Protein AF-0000000070114590 (afdb_homodimer)

Structure (mmCIF, N/CA/C/O backbone):
data_AF-0000000070114590-model_v1
#
loop_
_entity.id
_entity.type
_entity.pdbx_description
1 polymer 'Putative membrane protein YkgB'
#
loop_
_atom_site.group_PDB
_atom_site.id
_atom_site.type_symbol
_atom_site.label_atom_id
_atom_site.label_alt_id
_atom_site.label_comp_id
_atom_site.label_asym_id
_atom_site.label_entity_id
_atom_site.label_seq_id
_atom_site.pdbx_PDB_ins_code
_atom_site.Cartn_x
_atom_site.Cartn_y
_atom_site.Cartn_z
_atom_site.occupancy
_atom_site.B_iso_or_equiv
_atom_site.auth_seq_id
_atom_site.auth_comp_id
_atom_site.auth_asym_id
_atom_site.auth_atom_id
_atom_site.pdbx_PDB_model_num
ATOM 1 N N . MET A 1 1 ? -13.508 4.559 31.531 1 57.34 1 MET A N 1
ATOM 2 C CA . MET A 1 1 ? -13.914 5.492 30.484 1 57.34 1 MET A CA 1
ATOM 3 C C . MET A 1 1 ? -12.914 6.645 30.375 1 57.34 1 MET A C 1
ATOM 5 O O . MET A 1 1 ? -12.477 6.984 29.281 1 57.34 1 MET A O 1
ATOM 9 N N . ALA A 1 2 ? -12.547 7.16 31.5 1 62.12 2 ALA A N 1
ATOM 10 C CA . ALA A 1 2 ? -11.609 8.273 31.5 1 62.12 2 ALA A CA 1
ATOM 11 C C . ALA A 1 2 ? -10.234 7.84 31.016 1 62.12 2 ALA A C 1
ATOM 13 O O . ALA A 1 2 ? -9.57 8.562 30.266 1 62.12 2 ALA A O 1
ATOM 14 N N . ARG A 1 3 ? -9.852 6.691 31.453 1 62.97 3 ARG A N 1
ATOM 15 C CA . ARG A 1 3 ? -8.547 6.176 31.062 1 62.97 3 ARG A CA 1
ATOM 16 C C . ARG A 1 3 ? -8.508 5.863 29.562 1 62.97 3 ARG A C 1
ATOM 18 O O . ARG A 1 3 ? -7.492 6.074 28.906 1 62.97 3 ARG A O 1
ATOM 25 N N . TYR A 1 4 ? -9.617 5.281 29.125 1 59.81 4 TYR A N 1
ATOM 26 C CA . TYR A 1 4 ? -9.734 5 27.703 1 59.81 4 TYR A CA 1
ATOM 27 C C . TYR A 1 4 ? -9.648 6.281 26.891 1 59.81 4 TYR A C 1
ATOM 29 O O . TYR A 1 4 ? -8.977 6.32 25.844 1 59.81 4 TYR A O 1
ATOM 37 N N . ARG A 1 5 ? -10.234 7.273 27.422 1 65.25 5 ARG A N 1
ATOM 38 C CA . ARG A 1 5 ? -10.203 8.562 26.734 1 65.25 5 ARG A CA 1
ATOM 39 C C . ARG A 1 5 ? -8.812 9.172 26.766 1 65.25 5 ARG A C 1
ATOM 41 O O . ARG A 1 5 ? -8.383 9.82 25.812 1 65.25 5 ARG A O 1
ATOM 48 N N . LEU A 1 6 ? -8.164 8.969 27.922 1 60.81 6 LEU A N 1
ATOM 49 C CA . LEU A 1 6 ? -6.805 9.477 28.047 1 60.81 6 LEU A CA 1
ATOM 50 C C . LEU A 1 6 ? -5.859 8.727 27.109 1 60.81 6 LEU A C 1
ATOM 52 O O . LEU A 1 6 ? -4.996 9.328 26.469 1 60.81 6 LEU A O 1
ATOM 56 N N . LEU A 1 7 ? -6.008 7.445 27.109 1 61.06 7 LEU A N 1
ATOM 57 C CA . LEU A 1 7 ? -5.199 6.641 26.203 1 61.06 7 LEU A CA 1
ATOM 58 C C . LEU A 1 7 ? -5.492 7 24.75 1 61.06 7 LEU A C 1
ATOM 60 O O . LEU A 1 7 ? -4.574 7.082 23.938 1 61.06 7 LEU A O 1
ATOM 64 N N . GLU A 1 8 ? -6.715 7.176 24.562 1 65.5 8 GLU A N 1
ATOM 65 C CA . GLU A 1 8 ? -7.129 7.605 23.234 1 65.5 8 GLU A CA 1
ATOM 66 C C . GLU A 1 8 ? -6.516 8.953 22.875 1 65.5 8 GLU A C 1
ATOM 68 O O . GLU A 1 8 ? -6.012 9.133 21.766 1 65.5 8 GLU A O 1
ATOM 73 N N . ARG A 1 9 ? -6.512 9.828 23.859 1 63.59 9 ARG A N 1
ATOM 74 C CA . ARG A 1 9 ? -5.969 11.164 23.625 1 63.59 9 ARG A CA 1
ATOM 75 C C . ARG A 1 9 ? -4.457 11.109 23.422 1 63.59 9 ARG A C 1
ATOM 77 O O . ARG A 1 9 ? -3.918 11.82 22.562 1 63.59 9 ARG A O 1
ATOM 84 N N . ARG A 1 10 ? -3.809 10.359 24.219 1 60.97 10 ARG A N 1
ATOM 85 C CA . ARG A 1 10 ? -2.359 10.234 24.094 1 60.97 10 ARG A CA 1
ATOM 86 C C . ARG A 1 10 ? -1.975 9.586 22.766 1 60.97 10 ARG A C 1
ATOM 88 O O . ARG A 1 10 ? -1.01 10 22.125 1 60.97 10 ARG A O 1
ATOM 95 N N . ALA A 1 11 ? -2.691 8.578 22.469 1 63.06 11 ALA A N 1
ATOM 96 C CA . ALA A 1 11 ? -2.43 7.898 21.203 1 63.06 11 ALA A CA 1
ATOM 97 C C . ALA A 1 11 ? -2.65 8.836 20.016 1 63.06 11 ALA A C 1
ATOM 99 O O . ALA A 1 11 ? -1.843 8.867 19.078 1 63.06 11 ALA A O 1
ATOM 100 N N . VAL A 1 12 ? -3.658 9.539 20.188 1 61.12 12 VAL A N 1
ATOM 101 C CA . VAL A 1 12 ? -3.988 10.492 19.125 1 61.12 12 VAL A CA 1
ATOM 102 C C . VAL A 1 12 ? -2.934 11.602 19.094 1 61.12 12 VAL A C 1
ATOM 104 O O . VAL A 1 12 ? -2.523 12.031 18.016 1 61.12 12 VAL A O 1
ATOM 107 N N . GLY A 1 13 ? -2.51 11.977 20.281 1 60.53 13 GLY A N 1
ATOM 108 C CA . GLY A 1 13 ? -1.478 12.992 20.359 1 60.53 13 GLY A CA 1
ATOM 109 C C . GLY A 1 13 ? -0.149 12.539 19.781 1 60.53 13 GLY A C 1
ATOM 110 O O . GLY A 1 13 ? 0.489 13.281 19.016 1 60.53 13 GLY A O 1
ATOM 111 N N . LEU A 1 14 ? 0.312 11.445 20.141 1 59.91 14 LEU A N 1
ATOM 112 C CA . LEU A 1 14 ? 1.546 10.875 19.609 1 59.91 14 LEU A CA 1
ATOM 113 C C . LEU A 1 14 ? 1.456 10.68 18.109 1 59.91 14 LEU A C 1
ATOM 115 O O . LEU A 1 14 ? 2.43 10.922 17.391 1 59.91 14 LEU A O 1
ATOM 119 N N . CYS A 1 15 ? 0.22 10.25 17.734 1 60.75 15 CYS A N 1
ATOM 120 C CA . CYS A 1 15 ? -0.007 10.055 16.297 1 60.75 15 CYS A CA 1
ATOM 121 C C . CYS A 1 15 ? 0.111 11.375 15.539 1 60.75 15 CYS A C 1
ATOM 123 O O . CYS A 1 15 ? 0.736 11.43 14.484 1 60.75 15 CYS A O 1
ATOM 125 N N . ALA A 1 16 ? -0.39 12.414 16.25 1 63.66 16 ALA A N 1
ATOM 126 C CA . ALA A 1 16 ? -0.393 13.719 15.594 1 63.66 16 ALA A CA 1
ATOM 127 C C . ALA A 1 16 ? 1.025 14.266 15.445 1 63.66 16 ALA A C 1
ATOM 129 O O . ALA A 1 16 ? 1.365 14.859 14.422 1 63.66 16 ALA A O 1
ATOM 130 N N . ARG A 1 17 ? 1.864 13.961 16.359 1 71.69 17 ARG A N 1
ATOM 131 C CA . ARG A 1 17 ? 3.199 14.547 16.359 1 71.69 17 ARG A CA 1
ATOM 132 C C . ARG A 1 17 ? 4.133 13.789 15.422 1 71.69 17 ARG A C 1
ATOM 134 O O . ARG A 1 17 ? 5.031 14.383 14.82 1 71.69 17 ARG A O 1
ATOM 141 N N . HIS A 1 18 ? 3.781 12.508 15.125 1 87 18 HIS A N 1
ATOM 142 C CA . HIS A 1 18 ? 4.766 11.719 14.391 1 87 18 HIS A CA 1
ATOM 143 C C . HIS A 1 18 ? 4.148 11.07 13.156 1 87 18 HIS A C 1
ATOM 145 O O . HIS A 1 18 ? 4.789 10.25 12.492 1 87 18 HIS A O 1
ATOM 151 N N . ARG A 1 19 ? 2.994 11.516 12.859 1 88.69 19 ARG A N 1
ATOM 152 C CA . ARG A 1 19 ? 2.246 10.859 11.789 1 88.69 19 ARG A CA 1
ATOM 153 C C . ARG A 1 19 ? 2.98 10.977 10.461 1 88.69 19 ARG A C 1
ATOM 155 O O . ARG A 1 19 ? 3.055 10.008 9.695 1 88.69 19 ARG A O 1
ATOM 162 N N . MET A 1 20 ? 3.596 12.117 10.234 1 91.62 20 MET A N 1
ATOM 163 C CA . MET A 1 20 ? 4.297 12.281 8.961 1 91.62 20 MET A CA 1
ATOM 164 C C . MET A 1 20 ? 5.613 11.508 8.961 1 91.62 20 MET A C 1
ATOM 166 O O . MET A 1 20 ? 6.031 10.992 7.926 1 91.62 20 MET A O 1
ATOM 170 N N . ARG A 1 21 ? 6.176 11.469 10.055 1 93.56 21 ARG A N 1
ATOM 171 C CA . ARG A 1 21 ? 7.398 10.68 10.18 1 93.56 21 ARG A CA 1
ATOM 172 C C . ARG A 1 21 ? 7.117 9.195 9.969 1 93.56 21 ARG A C 1
ATOM 174 O O . ARG A 1 21 ? 7.883 8.508 9.297 1 93.56 21 ARG A O 1
ATOM 181 N N . LEU A 1 22 ? 6.066 8.719 10.547 1 95.25 22 LEU A N 1
ATOM 182 C CA . LEU A 1 22 ? 5.703 7.316 10.406 1 95.25 22 LEU A CA 1
ATOM 183 C C . LEU A 1 22 ? 5.387 6.984 8.953 1 95.25 22 LEU A C 1
ATOM 185 O O . LEU A 1 22 ? 5.773 5.922 8.453 1 95.25 22 LEU A O 1
ATOM 189 N N . LEU A 1 23 ? 4.66 7.891 8.352 1 96.06 23 LEU A N 1
ATOM 190 C CA . LEU A 1 23 ? 4.328 7.695 6.941 1 96.06 23 LEU A CA 1
ATOM 191 C C . LEU A 1 23 ? 5.594 7.633 6.09 1 96.06 23 LEU A C 1
ATOM 193 O O . LEU A 1 23 ? 5.75 6.727 5.27 1 96.06 23 LEU A O 1
ATOM 197 N N . ARG A 1 24 ? 6.488 8.562 6.309 1 96.62 24 ARG A N 1
ATOM 198 C CA . ARG A 1 24 ? 7.754 8.617 5.578 1 96.62 24 ARG A CA 1
ATOM 199 C C . ARG A 1 24 ? 8.586 7.371 5.836 1 96.62 24 ARG A C 1
ATOM 201 O O . ARG A 1 24 ? 9.109 6.762 4.895 1 96.62 24 ARG A O 1
ATOM 208 N N . LEU A 1 25 ? 8.688 6.949 7.043 1 97.75 25 LEU A N 1
ATOM 209 C CA . LEU A 1 25 ? 9.523 5.812 7.418 1 97.75 25 LEU A CA 1
ATOM 210 C C . LEU A 1 25 ? 8.945 4.512 6.863 1 97.75 25 LEU A C 1
ATOM 212 O O . LEU A 1 25 ? 9.695 3.625 6.445 1 97.75 25 LEU A O 1
ATOM 216 N N . SER A 1 26 ? 7.637 4.352 6.918 1 97.75 26 SER A N 1
ATOM 217 C CA . SER A 1 26 ? 7.027 3.141 6.375 1 97.75 26 SER A CA 1
ATOM 218 C C . SER A 1 26 ? 7.266 3.031 4.875 1 97.75 26 SER A C 1
ATOM 220 O O . SER A 1 26 ? 7.613 1.962 4.371 1 97.75 26 SER A O 1
ATOM 222 N N . LEU A 1 27 ? 7.109 4.133 4.145 1 97.75 27 LEU A N 1
ATOM 223 C CA . LEU A 1 27 ? 7.383 4.16 2.713 1 97.75 27 LEU A CA 1
ATOM 224 C C . LEU A 1 27 ? 8.844 3.824 2.432 1 97.75 27 LEU A C 1
ATOM 226 O O . LEU A 1 27 ? 9.141 2.994 1.571 1 97.75 27 LEU A O 1
ATOM 230 N N . GLY A 1 28 ? 9.672 4.504 3.17 1 98.31 28 GLY A N 1
ATOM 231 C CA . GLY A 1 28 ? 11.094 4.273 2.99 1 98.31 28 GLY A CA 1
ATOM 232 C C . GLY A 1 28 ? 11.508 2.844 3.287 1 98.31 28 GLY A C 1
ATOM 233 O O . GLY A 1 28 ? 12.336 2.27 2.572 1 98.31 28 GLY A O 1
ATOM 234 N N . ALA A 1 29 ? 10.969 2.24 4.285 1 98.44 29 ALA A N 1
ATOM 235 C CA . ALA A 1 29 ? 11.32 0.88 4.684 1 98.44 29 ALA A CA 1
ATOM 236 C C . ALA A 1 29 ? 10.938 -0.124 3.602 1 98.44 29 ALA A C 1
ATOM 238 O O . ALA A 1 29 ? 11.727 -1.008 3.258 1 98.44 29 ALA A O 1
ATOM 239 N N . VAL A 1 30 ? 9.742 0.022 3.096 1 97.69 30 VAL A N 1
ATOM 240 C CA . VAL A 1 30 ? 9.266 -0.906 2.078 1 97.69 30 VAL A CA 1
ATOM 241 C C . VAL A 1 30 ? 10.117 -0.772 0.815 1 97.69 30 VAL A C 1
ATOM 243 O O . VAL A 1 30 ? 10.547 -1.774 0.241 1 97.69 30 VAL A O 1
ATOM 246 N N . LEU A 1 31 ? 10.375 0.472 0.41 1 97.88 31 LEU A N 1
ATOM 247 C CA . LEU A 1 31 ? 11.148 0.698 -0.807 1 97.88 31 LEU A CA 1
ATOM 248 C C . LEU A 1 31 ? 12.586 0.221 -0.634 1 97.88 31 LEU A C 1
ATOM 250 O O . LEU A 1 31 ? 13.148 -0.408 -1.532 1 97.88 31 LEU A O 1
ATOM 254 N N . PHE A 1 32 ? 13.117 0.503 0.511 1 98.56 32 PHE A N 1
ATOM 255 C CA . PHE A 1 32 ? 14.492 0.082 0.771 1 98.56 32 PHE A CA 1
ATOM 256 C C . PHE A 1 32 ? 14.594 -1.438 0.804 1 98.56 32 PHE A C 1
ATOM 258 O O . PHE A 1 32 ? 15.469 -2.021 0.157 1 98.56 32 PHE A O 1
ATOM 265 N N . TRP A 1 33 ? 13.672 -2.088 1.566 1 98.31 33 TRP A N 1
ATOM 266 C CA . TRP A 1 33 ? 13.68 -3.537 1.738 1 98.31 33 TRP A CA 1
ATOM 267 C C . TRP A 1 33 ? 13.531 -4.246 0.396 1 98.31 33 TRP A C 1
ATOM 269 O O . TRP A 1 33 ? 14.359 -5.078 0.026 1 98.31 33 TRP A O 1
ATOM 279 N N . PHE A 1 34 ? 12.57 -3.844 -0.385 1 96.88 34 PHE A N 1
ATOM 280 C CA . PHE A 1 34 ? 12.297 -4.516 -1.652 1 96.88 34 PHE A CA 1
ATOM 281 C C . PHE A 1 34 ? 13.367 -4.172 -2.686 1 96.88 34 PHE A C 1
ATOM 283 O O . PHE A 1 34 ? 13.703 -5 -3.535 1 96.88 34 PHE A O 1
ATOM 290 N N . GLY A 1 35 ? 13.891 -2.941 -2.559 1 97.12 35 GLY A N 1
ATOM 291 C CA . GLY A 1 35 ? 14.945 -2.514 -3.469 1 97.12 35 GLY A CA 1
ATOM 292 C C . GLY A 1 35 ? 16.234 -3.291 -3.295 1 97.12 35 GLY A C 1
ATOM 293 O O . GLY A 1 35 ? 16.859 -3.701 -4.277 1 97.12 35 GLY A O 1
ATOM 294 N N . VAL A 1 36 ? 16.625 -3.502 -2.072 1 97.69 36 VAL A N 1
ATOM 295 C CA . VAL A 1 36 ? 17.891 -4.184 -1.791 1 97.69 36 VAL A CA 1
ATOM 296 C C . VAL A 1 36 ? 17.828 -5.621 -2.301 1 97.69 36 VAL A C 1
ATOM 298 O O . VAL A 1 36 ? 18.812 -6.164 -2.789 1 97.69 36 VAL A O 1
ATOM 301 N N . LEU A 1 37 ? 16.672 -6.273 -2.301 1 96.81 37 LEU A N 1
ATOM 302 C CA . LEU A 1 37 ? 16.516 -7.648 -2.76 1 96.81 37 LEU A CA 1
ATOM 303 C C . LEU A 1 37 ? 16.734 -7.75 -4.266 1 96.81 37 LEU A C 1
ATOM 305 O O . LEU A 1 37 ? 17.062 -8.82 -4.777 1 96.81 37 LEU A O 1
ATOM 309 N N . LYS A 1 38 ? 16.594 -6.605 -4.922 1 96.56 38 LYS A N 1
ATOM 310 C CA . LYS A 1 38 ? 16.641 -6.617 -6.379 1 96.56 38 LYS A CA 1
ATOM 311 C C . LYS A 1 38 ? 18.078 -6.555 -6.879 1 96.56 38 LYS A C 1
ATOM 313 O O . LYS A 1 38 ? 18.328 -6.645 -8.078 1 96.56 38 LYS A O 1
ATOM 318 N N . PHE A 1 39 ? 19.047 -6.434 -5.953 1 97.12 39 PHE A N 1
ATOM 319 C CA . PHE A 1 39 ? 20.453 -6.469 -6.355 1 97.12 39 PHE A CA 1
ATOM 320 C C . PHE A 1 39 ? 20.891 -7.898 -6.652 1 97.12 39 PHE A C 1
ATOM 322 O O . PHE A 1 39 ? 21.891 -8.117 -7.344 1 97.12 39 PHE A O 1
ATOM 329 N N . VAL A 1 40 ? 20.109 -8.867 -6.125 1 95.06 40 VAL A N 1
ATOM 330 C CA . VAL A 1 40 ? 20.422 -10.273 -6.332 1 95.06 40 VAL A CA 1
ATOM 331 C C . VAL A 1 40 ? 19.406 -10.891 -7.297 1 95.06 40 VAL A C 1
ATOM 333 O O . VAL A 1 40 ? 18.219 -10.992 -6.98 1 95.06 40 VAL A O 1
ATOM 336 N N . PRO A 1 41 ? 19.875 -11.367 -8.43 1 92.12 41 PRO A N 1
ATOM 337 C CA . PRO A 1 41 ? 18.969 -11.93 -9.43 1 92.12 41 PRO A CA 1
ATOM 338 C C . PRO A 1 41 ? 18.141 -13.086 -8.883 1 92.12 41 PRO A C 1
ATOM 340 O O . PRO A 1 41 ? 18.672 -14 -8.25 1 92.12 41 PRO A O 1
ATOM 343 N N . GLY A 1 42 ? 16.875 -12.977 -9.094 1 90 42 GLY A N 1
ATOM 344 C CA . GLY A 1 42 ? 15.992 -14.078 -8.75 1 90 42 GLY A CA 1
ATOM 345 C C . GLY A 1 42 ? 15.555 -14.055 -7.293 1 90 42 GLY A C 1
ATOM 346 O O . GLY A 1 42 ? 14.688 -14.836 -6.887 1 90 42 GLY A O 1
ATOM 347 N N . LEU A 1 43 ? 16.078 -13.211 -6.547 1 91.62 43 LEU A N 1
ATOM 348 C CA . LEU A 1 43 ? 15.766 -13.188 -5.121 1 91.62 43 LEU A CA 1
ATOM 349 C C . LEU A 1 43 ? 14.414 -12.531 -4.863 1 91.62 43 LEU A C 1
ATOM 351 O O . LEU A 1 43 ? 13.664 -12.961 -3.984 1 91.62 43 LEU A O 1
ATOM 355 N N . SER A 1 44 ? 14.102 -11.508 -5.641 1 92.19 44 SER A N 1
ATOM 356 C CA . SER A 1 44 ? 12.812 -10.844 -5.492 1 92.19 44 SER A CA 1
ATOM 357 C C . SER A 1 44 ? 11.758 -11.484 -6.379 1 92.19 44 SER A C 1
ATOM 359 O O . SER A 1 44 ? 11.953 -11.641 -7.586 1 92.19 44 SER A O 1
ATOM 361 N N . PRO A 1 45 ? 10.648 -11.812 -5.789 1 91.25 45 PRO A N 1
ATOM 362 C CA . PRO A 1 45 ? 9.57 -12.414 -6.574 1 91.25 45 PRO A CA 1
ATOM 363 C C . PRO A 1 45 ? 8.961 -11.438 -7.582 1 91.25 45 PRO A C 1
ATOM 365 O O . PRO A 1 45 ? 8.234 -11.852 -8.492 1 91.25 45 PRO A O 1
ATOM 368 N N . ALA A 1 46 ? 9.25 -10.18 -7.434 1 89.12 46 ALA A N 1
ATOM 369 C CA . ALA A 1 46 ? 8.672 -9.164 -8.312 1 89.12 46 ALA A CA 1
ATOM 370 C C . ALA A 1 46 ? 9.586 -8.883 -9.492 1 89.12 46 ALA A C 1
ATOM 372 O O . ALA A 1 46 ? 9.25 -8.078 -10.367 1 89.12 46 ALA A O 1
ATOM 373 N N . ASP A 1 47 ? 10.727 -9.508 -9.586 1 91.44 47 ASP A N 1
ATOM 374 C CA . ASP A 1 47 ? 11.766 -9.203 -10.57 1 91.44 47 ASP A CA 1
ATOM 375 C C . ASP A 1 47 ? 11.234 -9.367 -11.992 1 91.44 47 ASP A C 1
ATOM 377 O O . ASP A 1 47 ? 11.375 -8.469 -12.82 1 91.44 47 ASP A O 1
ATOM 381 N N . ALA A 1 48 ? 10.633 -10.57 -12.188 1 92.81 48 ALA A N 1
ATOM 382 C CA . ALA A 1 48 ? 10.195 -10.883 -13.547 1 92.81 48 ALA A CA 1
ATOM 383 C C . ALA A 1 48 ? 9.234 -9.82 -14.07 1 92.81 48 ALA A C 1
ATOM 385 O O . ALA A 1 48 ? 9.406 -9.32 -15.188 1 92.81 48 ALA A O 1
ATOM 386 N N . LEU A 1 49 ? 8.32 -9.445 -13.273 1 94.12 49 LEU A N 1
ATOM 387 C CA . LEU A 1 49 ? 7.352 -8.438 -13.68 1 94.12 49 LEU A CA 1
ATOM 388 C C . LEU A 1 49 ? 8.023 -7.078 -13.859 1 94.12 49 LEU A C 1
ATOM 390 O O . LEU A 1 49 ? 7.727 -6.359 -14.82 1 94.12 49 LEU A O 1
ATOM 394 N N . ALA A 1 50 ? 8.875 -6.73 -12.945 1 94.56 50 ALA A N 1
ATOM 395 C CA . ALA A 1 50 ? 9.562 -5.445 -13 1 94.56 50 ALA A CA 1
ATOM 396 C C . ALA A 1 50 ? 10.414 -5.332 -14.258 1 94.56 50 ALA A C 1
ATOM 398 O O . ALA A 1 50 ? 10.375 -4.309 -14.953 1 94.56 50 ALA A O 1
ATOM 399 N N . ILE A 1 51 ? 11.125 -6.336 -14.586 1 95.44 51 ILE A N 1
ATOM 400 C CA . ILE A 1 51 ? 12.023 -6.344 -15.734 1 95.44 51 ILE A CA 1
ATOM 401 C C . ILE A 1 51 ? 11.211 -6.238 -17.031 1 95.44 51 ILE A C 1
ATOM 403 O O . ILE A 1 51 ? 11.547 -5.453 -17.922 1 95.44 51 ILE A O 1
ATOM 407 N N . ARG A 1 52 ? 10.156 -7.023 -17.094 1 95.81 52 ARG A N 1
ATOM 408 C CA . ARG A 1 52 ? 9.312 -6.969 -18.281 1 95.81 52 ARG A CA 1
ATOM 409 C C . ARG A 1 52 ? 8.688 -5.59 -18.453 1 95.81 52 ARG A C 1
ATOM 411 O O . ARG A 1 52 ? 8.523 -5.105 -19.578 1 95.81 52 ARG A O 1
ATOM 418 N N . THR A 1 53 ? 8.297 -5.008 -17.359 1 96.94 53 THR A N 1
ATOM 419 C CA . THR A 1 53 ? 7.699 -3.682 -17.391 1 96.94 53 THR A CA 1
ATOM 420 C C . THR A 1 53 ? 8.703 -2.645 -17.891 1 96.94 53 THR A C 1
ATOM 422 O O . THR A 1 53 ? 8.391 -1.849 -18.781 1 96.94 53 THR A O 1
ATOM 425 N N . ILE A 1 54 ? 9.906 -2.645 -17.359 1 96.56 54 ILE A N 1
ATOM 426 C CA . ILE A 1 54 ? 10.945 -1.696 -17.75 1 96.56 54 ILE A CA 1
ATOM 427 C C . ILE A 1 54 ? 11.297 -1.905 -19.219 1 96.56 54 ILE A C 1
ATOM 429 O O . ILE A 1 54 ? 11.492 -0.939 -19.969 1 96.56 54 ILE A O 1
ATOM 433 N N . ASP A 1 55 ? 11.383 -3.16 -19.625 1 96.94 55 ASP A N 1
ATOM 434 C CA . ASP A 1 55 ? 11.633 -3.484 -21.031 1 96.94 55 ASP A CA 1
ATOM 435 C C . ASP A 1 55 ? 10.578 -2.861 -21.938 1 96.94 55 ASP A C 1
ATOM 437 O O . ASP A 1 55 ? 10.906 -2.205 -22.922 1 96.94 55 ASP A O 1
ATOM 441 N N . ALA A 1 56 ? 9.367 -3.01 -21.594 1 96.56 56 ALA A N 1
ATOM 442 C CA . ALA A 1 56 ? 8.258 -2.49 -22.375 1 96.56 56 ALA A CA 1
ATOM 443 C C . ALA A 1 56 ? 8.266 -0.965 -22.391 1 96.56 56 ALA A C 1
ATOM 445 O O . ALA A 1 56 ? 8.109 -0.349 -23.453 1 96.56 56 ALA A O 1
ATOM 446 N N . LEU A 1 57 ? 8.5 -0.347 -21.25 1 95.38 57 LEU A N 1
ATOM 447 C CA . LEU A 1 57 ? 8.438 1.105 -21.125 1 95.38 57 LEU A CA 1
ATOM 448 C C . LEU A 1 57 ? 9.617 1.765 -21.828 1 95.38 57 LEU A C 1
ATOM 450 O O . LEU A 1 57 ? 9.508 2.902 -22.297 1 95.38 57 LEU A O 1
ATOM 454 N N . SER A 1 58 ? 10.664 1.036 -21.906 1 95.56 58 SER A N 1
ATOM 455 C CA . SER A 1 58 ? 11.859 1.585 -22.547 1 95.56 58 SER A CA 1
ATOM 456 C C . SER A 1 58 ? 11.93 1.2 -24.016 1 95.56 58 SER A C 1
ATOM 458 O O . SER A 1 58 ? 12.953 1.415 -24.672 1 95.56 58 SER A O 1
ATOM 460 N N . PHE A 1 59 ? 10.891 0.503 -24.5 1 95.81 59 PHE A N 1
ATOM 461 C CA . PHE A 1 59 ? 10.812 0.058 -25.891 1 95.81 59 PHE A CA 1
ATOM 462 C C . PHE A 1 59 ? 11.977 -0.862 -26.219 1 95.81 59 PHE A C 1
ATOM 464 O O . PHE A 1 59 ? 12.562 -0.762 -27.297 1 95.81 59 PHE A O 1
ATOM 471 N N . GLY A 1 60 ? 12.352 -1.611 -25.203 1 94.31 60 GLY A N 1
ATOM 472 C CA . GLY A 1 60 ? 13.367 -2.635 -25.406 1 94.31 60 GLY A CA 1
ATOM 473 C C . GLY A 1 60 ? 14.781 -2.127 -25.203 1 94.31 60 GLY A C 1
ATOM 474 O O . GLY A 1 60 ? 15.75 -2.875 -25.359 1 94.31 60 GLY A O 1
ATOM 475 N N . LEU A 1 61 ? 15.008 -0.931 -24.703 1 93.62 61 LEU A N 1
ATOM 476 C CA . LEU A 1 61 ? 16.344 -0.346 -24.531 1 93.62 61 LEU A CA 1
ATOM 477 C C . LEU A 1 61 ? 16.984 -0.838 -23.25 1 93.62 61 LEU A C 1
ATOM 479 O O . LEU A 1 61 ? 18.219 -0.947 -23.172 1 93.62 61 LEU A O 1
ATOM 483 N N . VAL A 1 62 ? 16.203 -1.076 -22.25 1 93.75 62 VAL A N 1
ATOM 484 C CA . VAL A 1 62 ? 16.688 -1.549 -20.953 1 93.75 62 VAL A CA 1
ATOM 485 C C . VAL A 1 62 ? 16.094 -2.922 -20.641 1 93.75 62 VAL A C 1
ATOM 487 O O . VAL A 1 62 ? 14.906 -3.037 -20.359 1 93.75 62 VAL A O 1
ATOM 490 N N . THR A 1 63 ? 16.953 -3.92 -20.688 1 88.56 63 THR A N 1
ATOM 491 C CA . THR A 1 63 ? 16.422 -5.266 -20.547 1 88.56 63 THR A CA 1
ATOM 492 C C . THR A 1 63 ? 17.188 -6.051 -19.484 1 88.56 63 THR A C 1
ATOM 494 O O . THR A 1 63 ? 18.328 -5.699 -19.156 1 88.56 63 THR A O 1
ATOM 497 N N . GLY A 1 64 ? 16.484 -7.062 -18.953 1 89.25 64 GLY A N 1
ATOM 498 C CA . GLY A 1 64 ? 17.125 -8.062 -18.125 1 89.25 64 GLY A CA 1
ATOM 499 C C . GLY A 1 64 ? 17.75 -7.48 -16.859 1 89.25 64 GLY A C 1
ATOM 500 O O . GLY A 1 64 ? 17.109 -6.734 -16.125 1 89.25 64 GLY A O 1
ATOM 501 N N . GLY A 1 65 ? 18.859 -7.855 -16.656 1 91.38 65 GLY A N 1
ATOM 502 C CA . GLY A 1 65 ? 19.609 -7.512 -15.445 1 91.38 65 GLY A CA 1
ATOM 503 C C . GLY A 1 65 ? 19.797 -6.02 -15.273 1 91.38 65 GLY A C 1
ATOM 504 O O . GLY A 1 65 ? 19.812 -5.516 -14.148 1 91.38 65 GLY A O 1
ATOM 505 N N . THR A 1 66 ? 19.938 -5.32 -16.391 1 94.19 66 THR A N 1
ATOM 506 C CA . THR A 1 66 ? 20.109 -3.875 -16.312 1 94.19 66 THR A CA 1
ATOM 507 C C . THR A 1 66 ? 18.844 -3.217 -15.75 1 94.19 66 THR A C 1
ATOM 509 O O . THR A 1 66 ? 18.938 -2.322 -14.906 1 94.19 66 THR A O 1
ATOM 512 N N . GLY A 1 67 ? 17.719 -3.623 -16.266 1 95.06 67 GLY A N 1
ATOM 513 C CA . GLY A 1 67 ? 16.469 -3.105 -15.734 1 95.06 67 GLY A CA 1
ATOM 514 C C . GLY A 1 67 ? 16.312 -3.355 -14.242 1 95.06 67 GLY A C 1
ATOM 515 O O . GLY A 1 67 ? 15.914 -2.455 -13.5 1 95.06 67 GLY A O 1
ATOM 516 N N . ARG A 1 68 ? 16.625 -4.562 -13.867 1 95.31 68 ARG A N 1
ATOM 517 C CA . ARG A 1 68 ? 16.562 -4.922 -12.453 1 95.31 68 ARG A CA 1
ATOM 518 C C . ARG A 1 68 ? 17.453 -4.023 -11.609 1 95.31 68 ARG A C 1
ATOM 520 O O . ARG A 1 68 ? 17.047 -3.539 -10.555 1 95.31 68 ARG A O 1
ATOM 527 N N . LEU A 1 69 ? 18.641 -3.881 -12.078 1 95.88 69 LEU A N 1
ATOM 528 C CA . LEU A 1 69 ? 19.625 -3.098 -11.336 1 95.88 69 LEU A CA 1
ATOM 529 C C . LEU A 1 69 ? 19.188 -1.639 -11.242 1 95.88 69 LEU A C 1
ATOM 531 O O . LEU A 1 69 ? 19.359 -1.005 -10.195 1 95.88 69 LEU A O 1
ATOM 535 N N . VAL A 1 70 ? 18.703 -1.08 -12.328 1 95.44 70 VAL A N 1
ATOM 536 C CA . VAL A 1 70 ? 18.203 0.291 -12.336 1 95.44 70 VAL A CA 1
ATOM 537 C C . VAL A 1 70 ? 17.109 0.45 -11.273 1 95.44 70 VAL A C 1
ATOM 539 O O . VAL A 1 70 ? 17.141 1.402 -10.492 1 95.44 70 VAL A O 1
ATOM 542 N N . LEU A 1 71 ? 16.234 -0.477 -11.234 1 96.31 71 LEU A N 1
ATOM 543 C CA . LEU A 1 71 ? 15.148 -0.439 -10.25 1 96.31 71 LEU A CA 1
ATOM 544 C C . LEU A 1 71 ? 15.695 -0.596 -8.836 1 96.31 71 LEU A C 1
ATOM 546 O O . LEU A 1 71 ? 15.258 0.099 -7.918 1 96.31 71 LEU A O 1
ATOM 550 N N . ALA A 1 72 ? 16.609 -1.528 -8.648 1 97.75 72 ALA A N 1
ATOM 551 C CA . ALA A 1 72 ? 17.234 -1.75 -7.348 1 97.75 72 ALA A CA 1
ATOM 552 C C . ALA A 1 72 ? 17.859 -0.465 -6.812 1 97.75 72 ALA A C 1
ATOM 554 O O . ALA A 1 72 ? 17.625 -0.084 -5.664 1 97.75 72 ALA A O 1
ATOM 555 N N . VAL A 1 73 ? 18.578 0.189 -7.645 1 97.94 73 VAL A N 1
ATOM 556 C CA . VAL A 1 73 ? 19.281 1.412 -7.27 1 97.94 73 VAL A CA 1
ATOM 557 C C . VAL A 1 73 ? 18.266 2.512 -6.957 1 97.94 73 VAL A C 1
ATOM 559 O O . VAL A 1 73 ? 18.375 3.191 -5.934 1 97.94 73 VAL A O 1
ATOM 562 N N . LEU A 1 74 ? 17.344 2.645 -7.84 1 97.62 74 LEU A N 1
ATOM 563 C CA . LEU A 1 74 ? 16.328 3.684 -7.668 1 97.62 74 LEU A CA 1
ATOM 564 C C . LEU A 1 74 ? 15.555 3.479 -6.371 1 97.62 74 LEU A C 1
ATOM 566 O O . LEU A 1 74 ? 15.422 4.406 -5.566 1 97.62 74 LEU A O 1
ATOM 570 N N . GLU A 1 75 ? 15.086 2.281 -6.137 1 98.12 75 GLU A N 1
ATOM 571 C CA . GLU A 1 75 ? 14.289 1.996 -4.949 1 98.12 75 GLU A CA 1
ATOM 572 C C . GLU A 1 75 ? 15.133 2.125 -3.68 1 98.12 75 GLU A C 1
ATOM 574 O O . GLU A 1 75 ? 14.664 2.656 -2.67 1 98.12 75 GLU A O 1
ATOM 579 N N . THR A 1 76 ? 16.297 1.638 -3.711 1 98.44 76 THR A N 1
ATOM 580 C CA . THR A 1 76 ? 17.172 1.743 -2.549 1 98.44 76 THR A CA 1
ATOM 581 C C . THR A 1 76 ? 17.516 3.203 -2.254 1 98.44 76 THR A C 1
ATOM 583 O O . THR A 1 76 ? 17.5 3.625 -1.097 1 98.44 76 THR A O 1
ATOM 586 N N . PHE A 1 77 ? 17.781 3.965 -3.283 1 98.25 77 PHE A N 1
ATOM 587 C CA . PHE A 1 77 ? 18.047 5.391 -3.121 1 98.25 77 PHE A CA 1
ATOM 588 C C . PHE A 1 77 ? 16.859 6.094 -2.467 1 98.25 77 PHE A C 1
ATOM 590 O O . PHE A 1 77 ? 17.031 6.805 -1.476 1 98.25 77 PHE A O 1
ATOM 597 N N . ILE A 1 78 ? 15.672 5.914 -3.055 1 98.44 78 ILE A N 1
ATOM 598 C CA . ILE A 1 78 ? 14.469 6.531 -2.516 1 98.44 78 ILE A CA 1
ATOM 599 C C . ILE A 1 78 ? 14.258 6.082 -1.072 1 98.44 78 ILE A C 1
ATOM 601 O O . ILE A 1 78 ? 13.977 6.902 -0.194 1 98.44 78 ILE A O 1
ATOM 605 N N . GLY A 1 79 ? 14.43 4.75 -0.809 1 98.62 79 GLY A N 1
ATOM 606 C CA . GLY A 1 79 ? 14.266 4.211 0.532 1 98.62 79 GLY A CA 1
ATOM 607 C C . GLY A 1 79 ? 15.203 4.84 1.545 1 98.62 79 GLY A C 1
ATOM 608 O O . GLY A 1 79 ? 14.766 5.285 2.609 1 98.62 79 GLY A O 1
ATOM 609 N N . VAL A 1 80 ? 16.438 4.953 1.242 1 98.62 80 VAL A N 1
ATOM 610 C CA . VAL A 1 80 ? 17.438 5.527 2.135 1 98.62 80 VAL A CA 1
ATOM 611 C C . VAL A 1 80 ? 17.125 7 2.379 1 98.62 80 VAL A C 1
ATOM 613 O O . VAL A 1 80 ? 17.188 7.477 3.516 1 98.62 80 VAL A O 1
ATOM 616 N N . ALA A 1 81 ? 16.828 7.703 1.329 1 98.38 81 ALA A N 1
ATOM 617 C CA . ALA A 1 81 ? 16.516 9.125 1.444 1 98.38 81 ALA A CA 1
ATOM 618 C C . ALA A 1 81 ? 15.305 9.344 2.357 1 98.38 81 ALA A C 1
ATOM 620 O O . ALA A 1 81 ? 15.328 10.227 3.217 1 98.38 81 ALA A O 1
ATOM 621 N N . LEU A 1 82 ? 14.32 8.586 2.232 1 97.81 82 LEU A N 1
ATOM 622 C CA . LEU A 1 82 ? 13.117 8.742 3.045 1 97.81 82 LEU A CA 1
ATOM 623 C C . LEU A 1 82 ? 13.375 8.312 4.484 1 97.81 82 LEU A C 1
ATOM 625 O O . LEU A 1 82 ? 12.867 8.938 5.422 1 97.81 82 LEU A O 1
ATOM 629 N N . LEU A 1 83 ? 14.148 7.23 4.68 1 98.19 83 LEU A N 1
ATOM 630 C CA . LEU A 1 83 ? 14.453 6.754 6.023 1 98.19 83 LEU A CA 1
ATOM 631 C C . LEU A 1 83 ? 15.297 7.766 6.785 1 98.19 83 LEU A C 1
ATOM 633 O O . LEU A 1 83 ? 15.117 7.953 7.988 1 98.19 83 LEU A O 1
ATOM 637 N N . THR A 1 84 ? 16.141 8.43 6.129 1 97.5 84 THR A N 1
ATOM 638 C CA . THR A 1 84 ? 17.062 9.367 6.785 1 97.5 84 THR A CA 1
ATOM 639 C C . THR A 1 84 ? 16.469 10.773 6.801 1 97.5 84 THR A C 1
ATOM 641 O O . THR A 1 84 ? 16.891 11.625 7.59 1 97.5 84 THR A O 1
ATOM 644 N N . GLY A 1 85 ? 15.586 10.984 5.91 1 95 85 GLY A N 1
ATOM 645 C CA . GLY A 1 85 ? 15 12.312 5.801 1 95 85 GLY A CA 1
ATOM 646 C C . GLY A 1 85 ? 15.852 13.273 5 1 95 85 GLY A C 1
ATOM 647 O O . GLY A 1 85 ? 15.594 14.477 4.984 1 95 85 GLY A O 1
ATOM 648 N N . ARG A 1 86 ? 16.797 12.68 4.32 1 94.44 86 ARG A N 1
ATOM 649 C CA . ARG A 1 86 ? 17.672 13.5 3.494 1 94.44 86 ARG A CA 1
ATOM 650 C C . ARG A 1 86 ? 17.156 13.57 2.059 1 94.44 86 ARG A C 1
ATOM 652 O O . ARG A 1 86 ? 16.656 12.586 1.521 1 94.44 86 ARG A O 1
ATOM 659 N N . LEU A 1 87 ? 17.188 14.75 1.359 1 95.62 87 LEU A N 1
ATOM 660 C CA . LEU A 1 87 ? 16.812 15.016 -0.025 1 95.62 87 LEU A CA 1
ATOM 661 C C . LEU A 1 87 ? 15.344 14.68 -0.268 1 95.62 87 LEU A C 1
ATOM 663 O O . LEU A 1 87 ? 15.016 13.961 -1.214 1 95.62 87 LEU A O 1
ATOM 667 N N . PRO A 1 88 ? 14.516 15.156 0.563 1 91.88 88 PRO A N 1
ATOM 668 C CA . PRO A 1 88 ? 13.109 14.766 0.454 1 91.88 88 PRO A CA 1
ATOM 669 C C . PRO A 1 88 ? 12.5 15.141 -0.896 1 91.88 88 PRO A C 1
ATOM 671 O O . PRO A 1 88 ? 11.68 14.383 -1.437 1 91.88 88 PRO A O 1
ATOM 674 N N . ARG A 1 89 ? 12.836 16.234 -1.444 1 92.69 89 ARG A N 1
ATOM 675 C CA . ARG A 1 89 ? 12.258 16.656 -2.717 1 92.69 89 ARG A CA 1
ATOM 676 C C . ARG A 1 89 ? 12.641 15.703 -3.838 1 92.69 89 ARG A C 1
ATOM 678 O O . ARG A 1 89 ? 11.773 15.25 -4.594 1 92.69 89 ARG A O 1
ATOM 685 N N . ALA A 1 90 ? 13.867 15.391 -3.934 1 96 90 ALA A N 1
ATOM 686 C CA . ALA A 1 90 ? 14.352 14.477 -4.965 1 96 90 ALA A CA 1
ATOM 687 C C . ALA A 1 90 ? 13.766 13.078 -4.777 1 96 90 ALA A C 1
ATOM 689 O O . ALA A 1 90 ? 13.352 12.438 -5.746 1 96 90 ALA A O 1
ATOM 690 N N . ALA A 1 91 ? 13.75 12.625 -3.549 1 97.38 91 ALA A N 1
ATOM 691 C CA . ALA A 1 91 ? 13.242 11.289 -3.242 1 97.38 91 ALA A CA 1
ATOM 692 C C . ALA A 1 91 ? 11.766 11.164 -3.604 1 97.38 91 ALA A C 1
ATOM 694 O O . ALA A 1 91 ? 11.359 10.188 -4.23 1 97.38 91 ALA A O 1
ATOM 695 N N . LEU A 1 92 ? 11.008 12.133 -3.293 1 97.12 92 LEU A N 1
ATOM 696 C CA . LEU A 1 92 ? 9.57 12.078 -3.537 1 97.12 92 LEU A CA 1
ATOM 697 C C . LEU A 1 92 ? 9.266 12.219 -5.023 1 97.12 92 LEU A C 1
ATOM 699 O O . LEU A 1 92 ? 8.344 11.586 -5.539 1 97.12 92 LEU A O 1
ATOM 703 N N . ALA A 1 93 ? 10.008 13.086 -5.703 1 96.38 93 ALA A N 1
ATOM 704 C CA . ALA A 1 93 ? 9.852 13.18 -7.152 1 96.38 93 ALA A CA 1
ATOM 705 C C . ALA A 1 93 ? 10.164 11.844 -7.824 1 96.38 93 ALA A C 1
ATOM 707 O O . ALA A 1 93 ? 9.422 11.391 -8.688 1 96.38 93 ALA A O 1
ATOM 708 N N . ALA A 1 94 ? 11.242 11.258 -7.43 1 97.62 94 ALA A N 1
ATOM 709 C CA . ALA A 1 94 ? 11.633 9.961 -7.969 1 97.62 94 ALA A CA 1
ATOM 710 C C . ALA A 1 94 ? 10.594 8.898 -7.637 1 97.62 94 ALA A C 1
ATOM 712 O O . ALA A 1 94 ? 10.281 8.039 -8.469 1 97.62 94 ALA A O 1
ATOM 713 N N . LEU A 1 95 ? 10.102 8.922 -6.43 1 97.94 95 LEU A N 1
ATOM 714 C CA . LEU A 1 95 ? 9.078 7.977 -6.004 1 97.94 95 LEU A CA 1
ATOM 715 C C . LEU A 1 95 ? 7.824 8.117 -6.863 1 97.94 95 LEU A C 1
ATOM 717 O O . LEU A 1 95 ? 7.297 7.117 -7.363 1 97.94 95 LEU A O 1
ATOM 721 N N . LEU A 1 96 ? 7.371 9.328 -7.051 1 97 96 LEU A N 1
ATOM 722 C CA . LEU A 1 96 ? 6.168 9.547 -7.844 1 97 96 LEU A CA 1
ATOM 723 C C . LEU A 1 96 ? 6.371 9.094 -9.281 1 97 96 LEU A C 1
ATOM 725 O O . LEU A 1 96 ? 5.477 8.5 -9.891 1 97 96 LEU A O 1
ATOM 729 N N . ALA A 1 97 ? 7.539 9.359 -9.828 1 96.19 97 ALA A N 1
ATOM 730 C CA . ALA A 1 97 ? 7.867 8.875 -11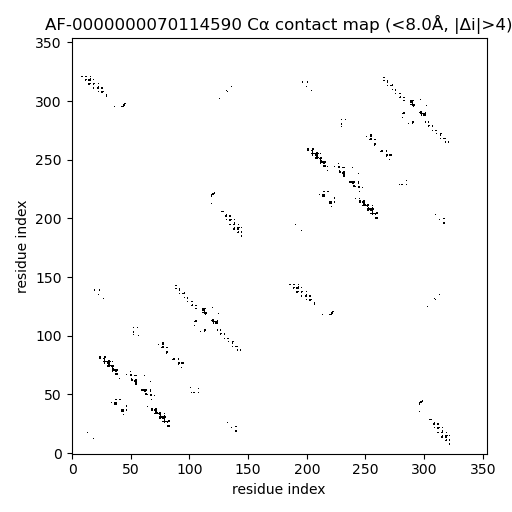.172 1 96.19 97 ALA A CA 1
ATOM 731 C C . ALA A 1 97 ? 7.863 7.352 -11.219 1 96.19 97 ALA A C 1
ATOM 733 O O . ALA A 1 97 ? 7.301 6.754 -12.141 1 96.19 97 ALA A O 1
ATOM 734 N N . GLN A 1 98 ? 8.477 6.777 -10.281 1 95.62 98 GLN A N 1
ATOM 735 C CA . GLN A 1 98 ? 8.539 5.32 -10.211 1 95.62 98 GLN A CA 1
ATOM 736 C C . GLN A 1 98 ? 7.141 4.723 -10.055 1 95.62 98 GLN A C 1
ATOM 738 O O . GLN A 1 98 ? 6.836 3.686 -10.648 1 95.62 98 GLN A O 1
ATOM 743 N N . MET A 1 99 ? 6.293 5.332 -9.234 1 96.44 99 MET A N 1
ATOM 744 C CA . MET A 1 99 ? 4.941 4.832 -9.023 1 96.44 99 MET A CA 1
ATOM 745 C C . MET A 1 99 ? 4.125 4.902 -10.312 1 96.44 99 MET A C 1
ATOM 747 O O . MET A 1 99 ? 3.309 4.02 -10.586 1 96.44 99 MET A O 1
ATOM 751 N N . ALA A 1 100 ? 4.293 5.93 -11.078 1 94.56 100 ALA A N 1
ATOM 752 C CA . ALA A 1 100 ? 3.637 6.012 -12.383 1 94.56 100 ALA A CA 1
ATOM 753 C C . ALA A 1 100 ? 4 4.812 -13.258 1 94.56 100 ALA A C 1
ATOM 755 O O . ALA A 1 100 ? 3.137 4.234 -13.914 1 94.56 100 ALA A O 1
ATOM 756 N N . GLY A 1 101 ? 5.277 4.461 -13.195 1 94.19 101 GLY A N 1
ATOM 757 C CA . GLY A 1 101 ? 5.723 3.299 -13.938 1 94.19 101 GLY A CA 1
ATOM 758 C C . GLY A 1 101 ? 5.129 1.998 -13.438 1 94.19 101 GLY A C 1
ATOM 759 O O . GLY A 1 101 ? 4.793 1.114 -14.227 1 94.19 101 GLY A O 1
ATOM 760 N N . THR A 1 102 ? 4.961 1.876 -12.117 1 94.69 102 THR A N 1
ATOM 761 C CA . THR A 1 102 ? 4.5 0.628 -11.523 1 94.69 102 THR A CA 1
ATOM 762 C C . THR A 1 102 ? 3.031 0.379 -11.859 1 94.69 102 THR A C 1
ATOM 764 O O . THR A 1 102 ? 2.543 -0.746 -11.734 1 94.69 102 THR A O 1
ATOM 767 N N . LEU A 1 103 ? 2.309 1.369 -12.305 1 97 103 LEU A N 1
ATOM 768 C CA . LEU A 1 103 ? 0.899 1.203 -12.641 1 97 103 LEU A CA 1
ATOM 769 C C . LEU A 1 103 ? 0.734 0.731 -14.086 1 97 103 LEU A C 1
ATOM 771 O O . LEU A 1 103 ? -0.334 0.248 -14.461 1 97 103 LEU A O 1
ATOM 775 N N . THR A 1 104 ? 1.733 0.762 -14.844 1 97.75 104 THR A N 1
ATOM 776 C CA . THR A 1 104 ? 1.618 0.56 -16.281 1 97.75 104 THR A CA 1
ATOM 777 C C . THR A 1 104 ? 1.35 -0.907 -16.594 1 97.75 104 THR A C 1
ATOM 779 O O . THR A 1 104 ? 0.7 -1.221 -17.594 1 97.75 104 THR A O 1
ATOM 782 N N . PRO A 1 105 ? 1.889 -1.87 -15.789 1 97.62 105 PRO A N 1
ATOM 783 C CA . PRO A 1 105 ? 1.592 -3.27 -16.109 1 97.62 105 PRO A CA 1
ATOM 784 C C . PRO A 1 105 ? 0.093 -3.555 -16.172 1 97.62 105 PRO A C 1
ATOM 786 O O . PRO A 1 105 ? -0.335 -4.484 -16.859 1 97.62 105 PRO A O 1
ATOM 789 N N . LEU A 1 106 ? -0.708 -2.816 -15.461 1 97.88 106 LEU A N 1
ATOM 790 C CA . LEU A 1 106 ? -2.152 -3.01 -15.484 1 97.88 106 LEU A CA 1
ATOM 791 C C . LEU A 1 106 ? -2.697 -2.9 -16.906 1 97.88 106 LEU A C 1
ATOM 793 O O . LEU A 1 106 ? -3.686 -3.553 -17.25 1 97.88 106 LEU A O 1
ATOM 797 N N . VAL A 1 107 ? -2.068 -2.123 -17.75 1 97.62 107 VAL A N 1
ATOM 798 C CA . VAL A 1 107 ? -2.488 -1.903 -19.141 1 97.62 107 VAL A CA 1
ATOM 799 C C . VAL A 1 107 ? -1.606 -2.717 -20.078 1 97.62 107 VAL A C 1
ATOM 801 O O . VAL A 1 107 ? -2.092 -3.279 -21.062 1 97.62 107 VAL A O 1
ATOM 804 N N . LEU A 1 108 ? -0.334 -2.896 -19.781 1 97.38 108 LEU A N 1
ATOM 805 C CA . LEU A 1 108 ? 0.634 -3.547 -20.656 1 97.38 108 LEU A CA 1
ATOM 806 C C . LEU A 1 108 ? 0.463 -5.062 -20.625 1 97.38 108 LEU A C 1
ATOM 808 O O . LEU A 1 108 ? 0.663 -5.734 -21.641 1 97.38 108 LEU A O 1
ATOM 812 N N . PHE A 1 109 ? 0.113 -5.555 -19.453 1 97.88 109 PHE A N 1
ATOM 813 C CA . PHE A 1 109 ? 0.005 -7 -19.297 1 97.88 109 PHE A CA 1
ATOM 814 C C . PHE A 1 109 ? -1.342 -7.379 -18.688 1 97.88 109 PHE A C 1
ATOM 816 O O . PHE A 1 109 ? -1.399 -8.023 -17.641 1 97.88 109 PHE A O 1
ATOM 823 N N . PRO A 1 110 ? -2.455 -7.086 -19.328 1 97.31 110 PRO A N 1
ATOM 824 C CA . PRO A 1 110 ? -3.787 -7.297 -18.75 1 97.31 110 PRO A CA 1
ATOM 825 C C . PRO A 1 110 ? -4.066 -8.766 -18.438 1 97.31 110 PRO A C 1
ATOM 827 O O . PRO A 1 110 ? -4.75 -9.062 -17.453 1 97.31 110 PRO A O 1
ATOM 830 N N . ALA A 1 111 ? -3.52 -9.734 -19.172 1 97.12 111 ALA A N 1
ATOM 831 C CA . ALA A 1 111 ? -3.764 -11.156 -18.922 1 97.12 111 ALA A CA 1
ATOM 832 C C . ALA A 1 111 ? -3.176 -11.586 -17.594 1 97.12 111 ALA A C 1
ATOM 834 O O . ALA A 1 111 ? -3.703 -12.492 -16.938 1 97.12 111 ALA A O 1
ATOM 835 N N . GLN A 1 112 ? -2.145 -10.914 -17.25 1 96.62 112 GLN A N 1
ATOM 836 C CA . GLN A 1 112 ? -1.48 -11.242 -15.992 1 96.62 112 GLN A CA 1
ATOM 837 C C . GLN A 1 112 ? -2.1 -10.484 -14.82 1 96.62 112 GLN A C 1
ATOM 839 O O . GLN A 1 112 ? -2.145 -10.984 -13.703 1 96.62 112 GLN A O 1
ATOM 844 N N . MET A 1 113 ? -2.611 -9.305 -15.102 1 97.62 113 MET A N 1
ATOM 845 C CA . MET A 1 113 ? -3.029 -8.406 -14.031 1 97.62 113 MET A CA 1
ATOM 846 C C . MET A 1 113 ? -4.5 -8.609 -13.695 1 97.62 113 MET A C 1
ATOM 848 O O . MET A 1 113 ? -4.953 -8.234 -12.609 1 97.62 113 MET A O 1
ATOM 852 N N . TRP A 1 114 ? -5.246 -9.156 -14.625 1 97.38 114 TRP A N 1
ATOM 853 C CA . TRP A 1 114 ? -6.691 -9.25 -14.453 1 97.38 114 TRP A CA 1
ATOM 854 C C . TRP A 1 114 ? -7.176 -10.68 -14.703 1 97.38 114 TRP A C 1
ATOM 856 O O . TRP A 1 114 ? -6.859 -11.273 -15.742 1 97.38 114 TRP A O 1
ATOM 866 N N . GLN A 1 115 ? -7.883 -11.18 -13.766 1 96.38 115 GLN A N 1
ATOM 867 C CA . GLN A 1 115 ? -8.547 -12.461 -13.984 1 96.38 115 GLN A CA 1
ATOM 868 C C . GLN A 1 115 ? -9.797 -12.297 -14.844 1 96.38 115 GLN A C 1
ATOM 870 O O . GLN A 1 115 ? -10.062 -13.117 -15.727 1 96.38 115 GLN A O 1
ATOM 875 N N . HIS A 1 116 ? -10.609 -11.297 -14.523 1 94 116 HIS A N 1
ATOM 876 C CA . HIS A 1 116 ? -11.781 -10.797 -15.242 1 94 116 HIS A CA 1
ATOM 877 C C . HIS A 1 116 ? -11.836 -9.273 -15.219 1 94 116 HIS A C 1
ATOM 879 O O . HIS A 1 116 ? -10.977 -8.625 -14.609 1 94 116 HIS A O 1
ATOM 885 N N . ALA A 1 117 ? -12.789 -8.852 -15.961 1 92 117 ALA A N 1
ATOM 886 C CA . ALA A 1 117 ? -12.961 -7.398 -15.93 1 92 117 ALA A CA 1
ATOM 887 C C . ALA A 1 117 ? -13.172 -6.898 -14.508 1 92 117 ALA A C 1
ATOM 889 O O . ALA A 1 117 ? -14.086 -7.359 -13.812 1 92 117 ALA A O 1
ATOM 890 N N . LEU A 1 118 ? -12.234 -6.055 -14.008 1 94.12 118 LEU A N 1
ATOM 891 C CA . LEU A 1 118 ? -12.289 -5.395 -12.703 1 94.12 118 LEU A CA 1
ATOM 892 C C . LEU A 1 118 ? -12.008 -6.387 -11.578 1 94.12 118 LEU A C 1
ATOM 894 O O . LEU A 1 118 ? -12.32 -6.117 -10.414 1 94.12 118 LEU A O 1
ATOM 898 N N . VAL A 1 119 ? -11.516 -7.535 -11.891 1 97.31 119 VAL A N 1
ATOM 899 C CA . VAL A 1 119 ? -11.07 -8.516 -10.906 1 97.31 119 VAL A CA 1
ATOM 900 C C . VAL A 1 119 ? -9.562 -8.734 -11.047 1 97.31 119 VAL A C 1
ATOM 902 O O . VAL A 1 119 ? -9.125 -9.562 -11.852 1 97.31 119 VAL A O 1
ATOM 905 N N . PRO A 1 120 ? -8.898 -8.023 -10.266 1 97.31 120 PRO A N 1
ATOM 906 C CA . PRO A 1 120 ? -7.445 -8.148 -10.406 1 97.31 120 PRO A CA 1
ATOM 907 C C . PRO A 1 120 ? -6.914 -9.469 -9.859 1 97.31 120 PRO A C 1
ATOM 909 O O . PRO A 1 120 ? -7.496 -10.039 -8.93 1 97.31 120 PRO A O 1
ATOM 912 N N . SER A 1 121 ? -5.852 -10.008 -10.438 1 97.31 121 SER A N 1
ATOM 913 C CA . SER A 1 121 ? -5.066 -11.094 -9.852 1 97.31 121 SER A CA 1
ATOM 914 C C . SER A 1 121 ? -4.355 -10.633 -8.578 1 97.31 121 SER A C 1
ATOM 916 O O . SER A 1 121 ? -4.48 -9.469 -8.18 1 97.31 121 SER A O 1
ATOM 918 N N . LEU A 1 122 ? -3.648 -11.516 -8.016 1 95.62 122 LEU A N 1
ATOM 919 C CA . LEU A 1 122 ? -2.873 -11.117 -6.848 1 95.62 122 LEU A CA 1
ATOM 920 C C . LEU A 1 122 ? -1.817 -10.086 -7.223 1 95.62 122 LEU A C 1
ATOM 922 O O . LEU A 1 122 ? -1.604 -9.109 -6.492 1 95.62 122 LEU A O 1
ATOM 926 N N . GLU A 1 123 ? -1.185 -10.273 -8.344 1 96.38 123 GLU A N 1
ATOM 927 C CA . GLU A 1 123 ? -0.229 -9.289 -8.836 1 96.38 123 GLU A CA 1
ATOM 928 C C . GLU A 1 123 ? -0.911 -7.949 -9.109 1 96.38 123 GLU A C 1
ATOM 930 O O . GLU A 1 123 ? -0.353 -6.891 -8.812 1 96.38 123 GLU A O 1
ATOM 935 N N . GLY A 1 124 ? -2.07 -8.047 -9.734 1 97.12 124 GLY A N 1
ATOM 936 C CA . GLY A 1 124 ? -2.838 -6.832 -9.969 1 97.12 124 GLY A CA 1
ATOM 937 C C . GLY A 1 124 ? -3.172 -6.078 -8.695 1 97.12 124 GLY A C 1
ATOM 938 O O . GLY A 1 124 ? -3.051 -4.852 -8.648 1 97.12 124 GLY A O 1
ATOM 939 N N . GLN A 1 125 ? -3.613 -6.793 -7.684 1 96 125 GLN A N 1
ATOM 940 C CA . GLN A 1 125 ? -3.916 -6.18 -6.395 1 96 125 GLN A CA 1
ATOM 941 C C . GLN A 1 125 ? -2.666 -5.566 -5.77 1 96 125 GLN A C 1
ATOM 943 O O . GLN A 1 125 ? -2.725 -4.48 -5.188 1 96 125 GLN A O 1
ATOM 948 N N . TYR A 1 126 ? -1.577 -6.312 -5.961 1 96.44 126 TYR A N 1
ATOM 949 C CA . TYR A 1 126 ? -0.274 -5.84 -5.5 1 96.44 126 TYR A CA 1
ATOM 950 C C . TYR A 1 126 ? 0.064 -4.488 -6.117 1 96.44 126 TYR A C 1
ATOM 952 O O . TYR A 1 126 ? 0.539 -3.584 -5.426 1 96.44 126 TYR A O 1
ATOM 960 N N . ILE A 1 127 ? -0.231 -4.27 -7.336 1 97.31 127 ILE A N 1
ATOM 961 C CA . ILE A 1 127 ? 0.057 -3.037 -8.062 1 97.31 127 ILE A CA 1
ATOM 962 C C . ILE A 1 127 ? -0.961 -1.965 -7.684 1 97.31 127 ILE A C 1
ATOM 964 O O . ILE A 1 127 ? -0.607 -0.795 -7.516 1 97.31 127 ILE A O 1
ATOM 968 N N . LEU A 1 128 ? -2.191 -2.348 -7.582 1 96.69 128 LEU A N 1
ATOM 969 C CA . LEU A 1 128 ? -3.248 -1.386 -7.289 1 96.69 128 LEU A CA 1
ATOM 970 C C . LEU A 1 128 ? -3.049 -0.757 -5.914 1 96.69 128 LEU A C 1
ATOM 972 O O . LEU A 1 128 ? -3.416 0.4 -5.699 1 96.69 128 LEU A O 1
ATOM 976 N N . LYS A 1 129 ? -2.428 -1.436 -5.008 1 95.94 129 LYS A N 1
ATOM 977 C CA . LYS A 1 129 ? -2.131 -0.895 -3.686 1 95.94 129 LYS A CA 1
ATOM 978 C C . LYS A 1 129 ? -1.168 0.285 -3.777 1 95.94 129 LYS A C 1
ATOM 980 O O . LYS A 1 129 ? -1.086 1.099 -2.854 1 95.94 129 LYS A O 1
ATOM 985 N N . ASN A 1 130 ? -0.44 0.357 -4.898 1 97.06 130 ASN A N 1
ATOM 986 C CA . ASN A 1 130 ? 0.478 1.475 -5.094 1 97.06 130 ASN A CA 1
ATOM 987 C C . ASN A 1 130 ? -0.265 2.807 -5.156 1 97.06 130 ASN A C 1
ATOM 989 O O . ASN A 1 130 ? 0.341 3.867 -5 1 97.06 130 ASN A O 1
ATOM 993 N N . MET A 1 131 ? -1.555 2.768 -5.352 1 96 131 MET A N 1
ATOM 994 C CA . MET A 1 131 ? -2.326 4.008 -5.324 1 96 131 MET A CA 1
ATOM 995 C C . MET A 1 131 ? -2.229 4.676 -3.957 1 96 131 MET A C 1
ATOM 997 O O . MET A 1 131 ? -2.174 5.906 -3.867 1 96 131 MET A O 1
ATOM 1001 N N . VAL A 1 132 ? -2.217 3.861 -2.953 1 96.31 132 VAL A N 1
ATOM 1002 C CA . VAL A 1 132 ? -2.092 4.41 -1.607 1 96.31 132 VAL A CA 1
ATOM 1003 C C . VAL A 1 132 ? -0.681 4.961 -1.403 1 96.31 132 VAL A C 1
ATOM 1005 O O . VAL A 1 132 ? -0.497 5.988 -0.752 1 96.31 132 VAL A O 1
ATOM 1008 N N . LEU A 1 133 ? 0.339 4.27 -1.967 1 97.19 133 LEU A N 1
ATOM 1009 C CA . LEU A 1 133 ? 1.707 4.77 -1.886 1 97.19 133 LEU A CA 1
ATOM 1010 C C . LEU A 1 133 ? 1.834 6.121 -2.584 1 97.19 133 LEU A C 1
ATOM 1012 O O . LEU A 1 133 ? 2.523 7.016 -2.092 1 97.19 133 LEU A O 1
ATOM 1016 N N . ILE A 1 134 ? 1.173 6.227 -3.686 1 96.88 134 ILE A N 1
ATOM 1017 C CA . ILE A 1 134 ? 1.166 7.488 -4.418 1 96.88 134 ILE A CA 1
ATOM 1018 C C . ILE A 1 134 ? 0.537 8.578 -3.555 1 96.88 134 ILE A C 1
ATOM 1020 O O . ILE A 1 134 ? 1.096 9.672 -3.42 1 96.88 134 ILE A O 1
ATOM 1024 N N . ALA A 1 135 ? -0.597 8.289 -2.984 1 96.44 135 ALA A N 1
ATOM 1025 C CA . ALA A 1 135 ? -1.267 9.266 -2.127 1 96.44 135 ALA A CA 1
ATOM 1026 C C . ALA A 1 135 ? -0.393 9.641 -0.932 1 96.44 135 ALA A C 1
ATOM 1028 O O . ALA A 1 135 ? -0.346 10.805 -0.527 1 96.44 135 ALA A O 1
ATOM 1029 N N . ALA A 1 136 ? 0.252 8.656 -0.372 1 96.19 136 ALA A N 1
ATOM 1030 C CA . ALA A 1 136 ? 1.174 8.906 0.733 1 96.19 136 ALA A CA 1
ATOM 1031 C C . ALA A 1 136 ? 2.314 9.82 0.299 1 96.19 136 ALA A C 1
ATOM 1033 O O . ALA A 1 136 ? 2.666 10.766 1.011 1 96.19 136 ALA A O 1
ATOM 1034 N N . ALA A 1 137 ? 2.865 9.562 -0.829 1 96.12 137 ALA A N 1
ATOM 1035 C CA . ALA A 1 137 ? 3.941 10.398 -1.356 1 96.12 137 ALA A CA 1
ATOM 1036 C C . ALA A 1 137 ? 3.463 11.836 -1.576 1 96.12 137 ALA A C 1
ATOM 1038 O O . ALA A 1 137 ? 4.156 12.789 -1.215 1 96.12 137 ALA A O 1
ATOM 1039 N N . LEU A 1 138 ? 2.311 11.992 -2.117 1 94.06 138 LEU A N 1
ATOM 1040 C CA . LEU A 1 138 ? 1.753 13.312 -2.354 1 94.06 138 LEU A CA 1
ATOM 1041 C C . LEU A 1 138 ? 1.493 14.039 -1.036 1 94.06 138 LEU A C 1
ATOM 1043 O O . LEU A 1 138 ? 1.672 15.258 -0.946 1 94.06 138 LEU A O 1
ATOM 1047 N N . THR A 1 139 ? 1.062 13.281 -0.095 1 93.12 139 THR A N 1
ATOM 1048 C CA . THR A 1 139 ? 0.873 13.844 1.237 1 93.12 139 THR A CA 1
ATOM 1049 C C . THR A 1 139 ? 2.184 14.406 1.776 1 93.12 139 THR A C 1
ATOM 1051 O O . THR A 1 139 ? 2.211 15.508 2.332 1 93.12 139 THR A O 1
ATOM 1054 N N . LEU A 1 140 ? 3.209 13.711 1.587 1 93.56 140 LEU A N 1
ATOM 1055 C CA . LEU A 1 140 ? 4.516 14.148 2.064 1 93.56 140 LEU A CA 1
ATOM 1056 C C . LEU A 1 140 ? 5.008 15.352 1.263 1 93.56 140 LEU A C 1
ATOM 1058 O O . LEU A 1 140 ? 5.656 16.25 1.812 1 93.56 140 LEU A O 1
ATOM 1062 N N . VAL A 1 141 ? 4.746 15.391 -0.039 1 91.88 141 VAL A N 1
ATOM 1063 C CA . VAL A 1 141 ? 5.109 16.531 -0.875 1 91.88 141 VAL A CA 1
ATOM 1064 C C . VAL A 1 141 ? 4.453 17.797 -0.34 1 91.88 141 VAL A C 1
ATOM 1066 O O . VAL A 1 141 ? 5.059 18.875 -0.343 1 91.88 141 VAL A O 1
ATOM 1069 N N . GLY A 1 142 ? 3.283 17.688 0.172 1 85.94 142 GLY A N 1
ATOM 1070 C CA . GLY A 1 142 ? 2.553 18.828 0.712 1 85.94 142 GLY A CA 1
ATOM 1071 C C . GLY A 1 142 ? 3.221 19.438 1.927 1 85.94 142 GLY A C 1
ATOM 1072 O O . GLY A 1 142 ? 2.986 20.609 2.242 1 85.94 142 GLY A O 1
ATOM 1073 N N . THR A 1 143 ? 3.98 18.609 2.58 1 82.69 143 THR A N 1
ATOM 1074 C CA . THR A 1 143 ? 4.645 19.141 3.77 1 82.69 143 THR A CA 1
ATOM 1075 C C . THR A 1 143 ? 5.887 19.938 3.385 1 82.69 143 THR A C 1
ATOM 1077 O O . THR A 1 143 ? 6.43 20.672 4.207 1 82.69 143 THR A O 1
ATOM 1080 N N . LEU A 1 144 ? 6.383 19.797 2.15 1 82.5 144 LEU A N 1
ATOM 1081 C CA . LEU A 1 144 ? 7.574 20.5 1.694 1 82.5 144 LEU A CA 1
ATOM 1082 C C . LEU A 1 144 ? 7.227 21.922 1.244 1 82.5 144 LEU A C 1
ATOM 1084 O O . LEU A 1 144 ? 8.109 22.766 1.135 1 82.5 144 LEU A O 1
ATOM 1088 N N . SER A 1 145 ? 6.031 22.203 0.78 1 67.69 145 SER A N 1
ATOM 1089 C CA . SER A 1 145 ? 5.645 23.516 0.286 1 67.69 145 SER A CA 1
ATOM 1090 C C . SER A 1 145 ? 5.391 24.484 1.436 1 67.69 145 SER A C 1
ATOM 1092 O O . SER A 1 145 ? 4.75 24.141 2.426 1 67.69 145 SER A O 1
ATOM 1094 N N . PRO A 1 146 ? 6.254 25.531 1.519 1 57.62 146 PRO A N 1
ATOM 1095 C CA . PRO A 1 146 ? 6.055 26.562 2.531 1 57.62 146 PRO A CA 1
ATOM 1096 C C . PRO A 1 146 ? 4.59 26.984 2.664 1 57.62 146 PRO A C 1
ATOM 1098 O O . PRO A 1 146 ? 3.844 26.953 1.683 1 57.62 146 PRO A O 1
ATOM 1101 N N . ALA A 1 147 ? 4.031 26.781 3.795 1 53.16 147 ALA A N 1
ATOM 1102 C CA . ALA A 1 147 ? 2.703 27.328 4.059 1 53.16 147 ALA A CA 1
ATOM 1103 C C . ALA A 1 147 ? 2.494 28.641 3.305 1 53.16 147 ALA A C 1
ATOM 1105 O O . ALA A 1 147 ? 3.426 29.438 3.154 1 53.16 147 ALA A O 1
ATOM 1106 N N . PRO A 1 148 ? 1.561 28.656 2.369 1 49.38 148 PRO A N 1
ATOM 1107 C CA . PRO A 1 148 ? 1.395 29.969 1.764 1 49.38 148 PRO A CA 1
ATOM 1108 C C . PRO A 1 148 ? 1.511 31.109 2.781 1 49.38 148 PRO A C 1
ATOM 1110 O O . PR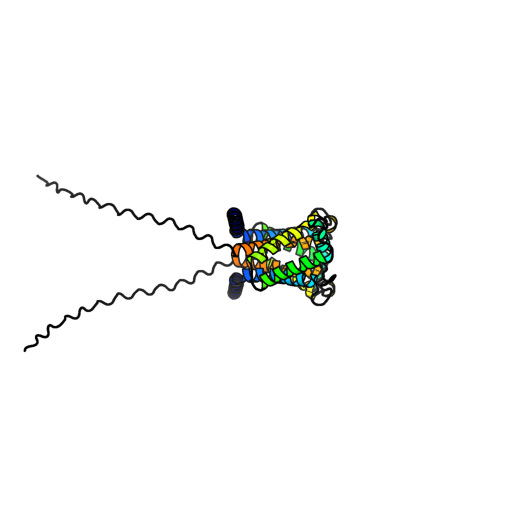O A 1 148 ? 1.119 30.938 3.939 1 49.38 148 PRO A O 1
ATOM 1113 N N . GLU A 1 149 ? 2.535 31.812 2.707 1 46.34 149 GLU A N 1
ATOM 1114 C CA . GLU A 1 149 ? 2.604 33.031 3.527 1 46.34 149 GLU A CA 1
ATOM 1115 C C . GLU A 1 149 ? 1.228 33.656 3.68 1 46.34 149 GLU A C 1
ATOM 1117 O O . GLU A 1 149 ? 0.49 33.812 2.701 1 46.34 149 GLU A O 1
ATOM 1122 N N . PRO A 1 150 ? 0.633 33.562 4.793 1 49.31 150 PRO A N 1
ATOM 1123 C CA . PRO A 1 150 ? -0.625 34.281 4.902 1 49.31 150 PRO A CA 1
ATOM 1124 C C . PRO A 1 150 ? -0.613 35.594 4.105 1 49.31 150 PRO A C 1
ATOM 1126 O O . PRO A 1 150 ? 0.41 36.281 4.059 1 49.31 150 PRO A O 1
ATOM 1129 N N . LEU A 1 151 ? -1.352 35.656 3.074 1 48.31 151 LEU A N 1
ATOM 1130 C CA . LEU A 1 151 ? -1.47 36.938 2.398 1 48.31 151 LEU A CA 1
ATOM 1131 C C . LEU A 1 151 ? -1.336 38.094 3.393 1 48.31 151 LEU A C 1
ATOM 1133 O O . LEU A 1 151 ? -1.834 38 4.516 1 48.31 151 LEU A O 1
ATOM 1137 N N . PRO A 1 152 ? -0.446 38.938 3.213 1 47.31 152 PRO A N 1
ATOM 1138 C CA . PRO A 1 152 ? -0.396 40.062 4.145 1 47.31 152 PRO A CA 1
ATOM 1139 C C . PRO A 1 152 ? -1.78 40.625 4.469 1 47.31 152 PRO A C 1
ATOM 1141 O O . PRO A 1 152 ? -2.609 40.781 3.57 1 47.31 152 PRO A O 1
ATOM 1144 N N . GLN A 1 153 ? -2.363 40.312 5.547 1 48.47 153 GLN A N 1
ATOM 1145 C CA . GLN A 1 153 ? -3.619 40.938 5.93 1 48.47 153 GLN A CA 1
ATOM 1146 C C . GLN A 1 153 ? -3.672 42.375 5.445 1 48.47 153 GLN A C 1
ATOM 1148 O O . GLN A 1 153 ? -2.68 43.125 5.531 1 48.47 153 GLN A O 1
ATOM 1153 N N . PRO A 1 154 ? -4.512 42.719 4.469 1 52.47 154 PRO A N 1
ATOM 1154 C CA . PRO A 1 154 ? -4.566 44.125 4.09 1 52.47 154 PRO A CA 1
ATOM 1155 C C . PRO A 1 154 ? -4.383 45.062 5.281 1 52.47 154 PRO A C 1
ATOM 1157 O O . PRO A 1 154 ? -4.98 44.844 6.336 1 52.47 154 PRO A O 1
ATOM 1160 N N . LEU A 1 155 ? -3.326 45.812 5.391 1 53.25 155 LEU A N 1
ATOM 1161 C CA . LEU A 1 155 ? -3.111 46.812 6.406 1 53.25 155 LEU A CA 1
ATOM 1162 C C . LEU A 1 155 ? -4.414 47.531 6.742 1 53.25 155 LEU A C 1
ATOM 1164 O O . LEU A 1 155 ? -5.137 47.969 5.848 1 53.25 155 LEU A O 1
ATOM 1168 N N . ALA A 1 156 ? -5.043 47.312 7.848 1 54.91 156 ALA A N 1
ATOM 1169 C CA . ALA A 1 156 ? -6.199 48.094 8.289 1 54.91 156 ALA A CA 1
ATOM 1170 C C . ALA A 1 156 ? -6.07 49.531 7.871 1 54.91 156 ALA A C 1
ATOM 1172 O O . ALA A 1 156 ? -5.016 50.156 8.047 1 54.91 156 ALA A O 1
ATOM 1173 N N . ALA A 1 157 ? -6.828 50.062 6.941 1 56.22 157 ALA A N 1
ATOM 1174 C CA . ALA A 1 157 ? -6.887 51.469 6.602 1 56.22 157 ALA A CA 1
ATOM 1175 C C . ALA A 1 157 ? -6.762 52.344 7.852 1 56.22 157 ALA A C 1
ATOM 1177 O O . ALA A 1 157 ? -7.246 51.969 8.922 1 56.22 157 ALA A O 1
ATOM 1178 N N . PRO A 1 158 ? -5.824 53.281 7.867 1 55.59 158 PRO A N 1
ATOM 1179 C CA . PRO A 1 158 ? -5.758 54.188 9.031 1 55.59 158 PRO A CA 1
ATOM 1180 C C . PRO A 1 158 ? -7.129 54.688 9.445 1 55.59 158 PRO A C 1
ATOM 1182 O O . PRO A 1 158 ? -7.953 55.031 8.594 1 55.59 158 PRO A O 1
ATOM 1185 N N . ARG A 1 159 ? -7.68 54.344 10.492 1 57.31 159 ARG A N 1
ATOM 1186 C CA . ARG A 1 159 ? -8.914 54.938 11 1 57.31 159 ARG A CA 1
ATOM 1187 C C . ARG A 1 159 ? -8.938 56.438 10.773 1 57.31 159 ARG A C 1
ATOM 1189 O O . ARG A 1 159 ? -7.973 57.156 11.086 1 57.31 159 ARG A O 1
ATOM 1196 N N . GLU A 1 160 ? -9.625 56.969 9.789 1 56.06 160 GLU A N 1
ATOM 1197 C CA . GLU A 1 160 ? -9.82 58.406 9.664 1 56.06 160 GLU A CA 1
ATOM 1198 C C . GLU A 1 160 ? -10.055 59.031 11.031 1 56.06 160 GLU A C 1
ATOM 1200 O O . GLU A 1 160 ? -10.781 58.5 11.867 1 56.06 160 GLU A O 1
ATOM 1205 N N . PRO A 1 161 ? -9.266 60.062 11.469 1 51.88 161 PRO A N 1
ATOM 1206 C CA . PRO A 1 161 ? -9.492 60.719 12.75 1 51.88 161 PRO A CA 1
ATOM 1207 C C . PRO A 1 161 ? -10.961 61.062 12.984 1 51.88 161 PRO A C 1
ATOM 1209 O O . PRO A 1 161 ? -11.711 61.281 12.023 1 51.88 161 PRO A O 1
ATOM 1212 N N . ASP A 1 162 ? -11.633 60.5 13.891 1 49.84 162 ASP A N 1
ATOM 1213 C CA . ASP A 1 162 ? -12.992 60.844 14.289 1 49.84 162 ASP A CA 1
ATOM 1214 C C . ASP A 1 162 ? -13.258 62.344 14.094 1 49.84 162 ASP A C 1
ATOM 1216 O O . ASP A 1 162 ? -12.414 63.188 14.398 1 49.84 162 ASP A O 1
ATOM 1220 N N . GLY A 1 163 ? -13.945 62.781 13.07 1 46.94 163 GLY A N 1
ATOM 1221 C CA . GLY A 1 163 ? -14.398 64.188 12.859 1 46.94 163 GLY A CA 1
ATOM 1222 C C . GLY A 1 163 ? -14.648 64.938 14.156 1 46.94 163 GLY A C 1
ATOM 1223 O O . GLY A 1 163 ? -15.047 64.312 15.156 1 46.94 163 GLY A O 1
ATOM 1224 N N . VAL A 1 164 ? -13.992 66.062 14.414 1 49.25 164 VAL A N 1
ATOM 1225 C CA . VAL A 1 164 ? -14.188 67.125 15.445 1 49.25 164 VAL A CA 1
ATOM 1226 C C . VAL A 1 164 ? -15.68 67.312 15.688 1 49.25 164 VAL A C 1
ATOM 1228 O O . VAL A 1 164 ? -16.438 67.5 14.742 1 49.25 164 VAL A O 1
ATOM 1231 N N . ASP A 1 165 ? -16.266 66.625 16.594 1 45.66 165 ASP A N 1
ATOM 1232 C CA . ASP A 1 165 ? -17.609 67 17.062 1 45.66 165 ASP A CA 1
ATOM 1233 C C . ASP A 1 165 ? -17.812 68.5 17.125 1 45.66 165 ASP A C 1
ATOM 1235 O O . ASP A 1 165 ? -17.078 69.188 17.844 1 45.66 165 ASP A O 1
ATOM 1239 N N . ALA A 1 166 ? -18.125 69.125 16.031 1 48.19 166 ALA A N 1
ATOM 1240 C CA . ALA A 1 166 ? -18.625 70.5 16.016 1 48.19 166 ALA A CA 1
ATOM 1241 C C . ALA A 1 166 ? -19.578 70.812 17.188 1 48.19 166 ALA A C 1
ATOM 1243 O O . ALA A 1 166 ? -20.672 70.25 17.219 1 48.19 166 ALA A O 1
ATOM 1244 N N . HIS A 1 167 ? -19.109 71 18.391 1 44.44 167 HIS A N 1
ATOM 1245 C CA . HIS A 1 167 ? -19.906 71.562 19.469 1 44.44 167 HIS A CA 1
ATOM 1246 C C . HIS A 1 167 ? -20.625 72.875 19.016 1 44.44 167 HIS A C 1
ATOM 1248 O O . HIS A 1 167 ? -19.984 73.812 18.594 1 44.44 167 HIS A O 1
ATOM 1254 N N . ARG A 1 168 ? -21.75 72.688 18.266 1 44.38 168 ARG A N 1
ATOM 1255 C CA . ARG A 1 168 ? -22.609 73.875 17.984 1 44.38 168 ARG A CA 1
ATOM 1256 C C . ARG A 1 168 ? -22.875 74.688 19.25 1 44.38 168 ARG A C 1
ATOM 1258 O O . ARG A 1 168 ? -23.25 74.125 20.281 1 44.38 168 ARG A O 1
ATOM 1265 N N . PRO A 1 169 ? -22.203 75.812 19.359 1 45.44 169 PRO A N 1
ATOM 1266 C CA . PRO A 1 169 ? -22.516 76.688 20.469 1 45.44 169 PRO A CA 1
ATOM 1267 C C . PRO A 1 169 ? -24.016 77 20.594 1 45.44 169 PRO A C 1
ATOM 1269 O O . PRO A 1 169 ? -24.688 77.25 19.578 1 45.44 169 PRO A O 1
ATOM 1272 N N . GLU A 1 170 ? -24.812 76.188 21.297 1 41.19 170 GLU A N 1
ATOM 1273 C CA . GLU A 1 170 ? -26.203 76.5 21.625 1 41.19 170 GLU A CA 1
ATOM 1274 C C . GLU A 1 170 ? -26.344 77.938 22.047 1 41.19 170 GLU A C 1
ATOM 1276 O O . GLU A 1 170 ? -25.703 78.375 23 1 41.19 170 GLU A O 1
ATOM 1281 N N . MET A 1 171 ? -26.312 78.875 21.109 1 41.69 171 MET A N 1
ATOM 1282 C CA . MET A 1 171 ? -26.672 80.312 21.406 1 41.69 171 MET A CA 1
ATOM 1283 C C . MET A 1 171 ? -27.906 80.375 22.281 1 41.69 171 MET A C 1
ATOM 1285 O O . MET A 1 171 ? -28.891 79.688 22.047 1 41.69 171 MET A O 1
ATOM 1289 N N . ALA A 1 172 ? -27.766 80.812 23.531 1 42.91 172 ALA A N 1
ATOM 1290 C CA . ALA A 1 172 ? -28.656 81.25 24.609 1 42.91 172 ALA A CA 1
ATOM 1291 C C . ALA A 1 172 ? -29.734 82.188 24.078 1 42.91 172 ALA A C 1
ATOM 1293 O O . ALA A 1 172 ? -29.422 83.312 23.625 1 42.91 172 ALA A O 1
ATOM 1294 N N . CYS A 1 173 ? -30.656 81.688 23.234 1 39.84 173 CYS A N 1
ATOM 1295 C CA . CYS A 1 173 ? -31.781 82.562 22.953 1 39.84 173 CYS A CA 1
ATOM 1296 C C . CYS A 1 173 ? -32.344 83.188 24.25 1 39.84 173 CYS A C 1
ATOM 1298 O O . CYS A 1 173 ? -32.688 82.438 25.156 1 39.84 173 CYS A O 1
ATOM 1300 N N . SER A 1 174 ? -31.844 84.312 24.641 1 37.53 174 SER A N 1
ATOM 1301 C CA . SER A 1 174 ? -32.375 85.188 25.656 1 37.53 174 SER A CA 1
ATOM 1302 C C . SER A 1 174 ? -33.906 85.375 25.516 1 37.53 174 SER A C 1
ATOM 1304 O O . SER A 1 174 ? -34.406 85.5 24.406 1 37.53 174 SER A O 1
ATOM 1306 N N . ALA A 1 175 ? -34.719 84.75 26.438 1 37.25 175 ALA A N 1
ATOM 1307 C CA . ALA A 1 175 ? -36.125 84.875 26.797 1 37.25 175 ALA A CA 1
ATOM 1308 C C . ALA A 1 175 ? -36.531 86.312 26.906 1 37.25 175 ALA A C 1
ATOM 1310 O O . ALA A 1 175 ? -36.094 87 27.828 1 37.25 175 ALA A O 1
ATOM 1311 N N . SER A 1 176 ? -36.25 87.25 25.891 1 32.75 176 SER A N 1
ATOM 1312 C CA . SER A 1 176 ? -36.906 88.5 26.125 1 32.75 176 SER A CA 1
ATOM 1313 C C . SER A 1 176 ? -38.438 88.312 26.203 1 32.75 176 SER A C 1
ATOM 1315 O O . SER A 1 176 ? -39.062 87.938 25.219 1 32.75 176 SER A O 1
ATOM 1317 N N . GLY A 1 177 ? -38.969 87.75 27.312 1 25.59 177 GLY A N 1
ATOM 1318 C CA . GLY A 1 177 ? -40.125 88.562 27.766 1 25.59 177 GLY A CA 1
ATOM 1319 C C . GLY A 1 177 ? -39.719 89.938 28.156 1 25.59 177 GLY A C 1
ATOM 1320 O O . GLY A 1 177 ? -38.562 90.188 28.516 1 25.59 177 GLY A O 1
ATOM 1321 N N . MET B 1 1 ? 11.664 28.141 -16.578 1 56.59 1 MET B N 1
ATOM 1322 C CA . MET B 1 1 ? 12.016 28.016 -15.172 1 56.59 1 MET B CA 1
ATOM 1323 C C . MET B 1 1 ? 10.906 28.547 -14.281 1 56.59 1 MET B C 1
ATOM 1325 O O . MET B 1 1 ? 10.5 27.891 -13.312 1 56.59 1 MET B O 1
ATOM 1329 N N . ALA B 1 2 ? 10.43 29.672 -14.625 1 61.5 2 ALA B N 1
ATOM 1330 C CA . ALA B 1 2 ? 9.367 30.297 -13.836 1 61.5 2 ALA B CA 1
ATOM 1331 C C . ALA B 1 2 ? 8.078 29.484 -13.914 1 61.5 2 ALA B C 1
ATOM 1333 O O . ALA B 1 2 ? 7.387 29.312 -12.906 1 61.5 2 ALA B O 1
ATOM 1334 N N . ARG B 1 3 ? 7.805 29.031 -15.062 1 61.81 3 ARG B N 1
ATOM 1335 C CA . ARG B 1 3 ? 6.59 28.234 -15.25 1 61.81 3 ARG B CA 1
ATOM 1336 C C . ARG B 1 3 ? 6.672 26.906 -14.516 1 61.81 3 ARG B C 1
ATOM 1338 O O . ARG B 1 3 ? 5.676 26.438 -13.969 1 61.81 3 ARG B O 1
ATOM 1345 N N . TYR B 1 4 ? 7.852 26.328 -14.617 1 59.53 4 TYR B N 1
ATOM 1346 C CA . TYR B 1 4 ? 8.078 25.078 -13.883 1 59.53 4 TYR B CA 1
ATOM 1347 C C . TYR B 1 4 ? 7.887 25.297 -12.383 1 59.53 4 TYR B C 1
ATOM 1349 O O . TYR B 1 4 ? 7.277 24.469 -11.703 1 59.53 4 TYR B O 1
ATOM 1357 N N . ARG B 1 5 ? 8.32 26.406 -11.969 1 65.19 5 ARG B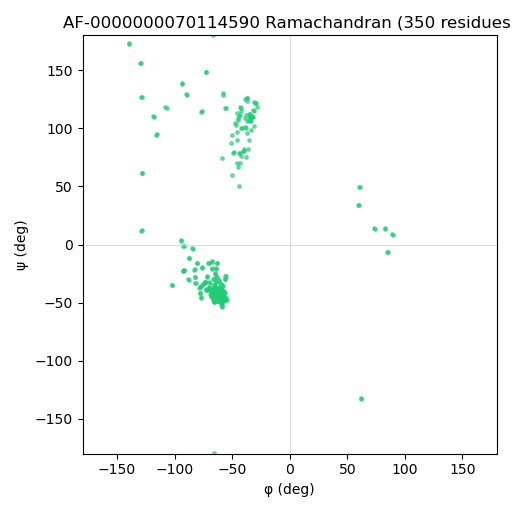 N 1
ATOM 1358 C CA . ARG B 1 5 ? 8.188 26.75 -10.555 1 65.19 5 ARG B CA 1
ATOM 1359 C C . ARG B 1 5 ? 6.734 27.016 -10.188 1 65.19 5 ARG B C 1
ATOM 1361 O O . ARG B 1 5 ? 6.293 26.672 -9.086 1 65.19 5 ARG B O 1
ATOM 1368 N N . LEU B 1 6 ? 6.059 27.656 -11.141 1 60.75 6 LEU B N 1
ATOM 1369 C CA . LEU B 1 6 ? 4.645 27.922 -10.898 1 60.75 6 LEU B CA 1
ATOM 1370 C C . LEU B 1 6 ? 3.842 26.625 -10.898 1 60.75 6 LEU B C 1
ATOM 1372 O O . LEU B 1 6 ? 2.953 26.438 -10.062 1 60.75 6 LEU B O 1
ATOM 1376 N N . LEU B 1 7 ? 4.133 25.812 -11.867 1 61 7 LEU B N 1
ATOM 1377 C CA . LEU B 1 7 ? 3.473 24.516 -11.906 1 61 7 LEU B CA 1
ATOM 1378 C C . LEU B 1 7 ? 3.803 23.688 -10.664 1 61 7 LEU B C 1
ATOM 1380 O O . LEU B 1 7 ? 2.93 23.031 -10.109 1 61 7 LEU B O 1
ATOM 1384 N N . GLU B 1 8 ? 5.008 23.797 -10.344 1 65.25 8 GLU B N 1
ATOM 1385 C CA . GLU B 1 8 ? 5.445 23.125 -9.125 1 65.25 8 GLU B CA 1
ATOM 1386 C C . GLU B 1 8 ? 4.703 23.656 -7.902 1 65.25 8 GLU B C 1
ATOM 1388 O O . GLU B 1 8 ? 4.242 22.891 -7.062 1 65.25 8 GLU B O 1
ATOM 1393 N N . ARG B 1 9 ? 4.562 24.969 -7.918 1 63.38 9 ARG B N 1
ATOM 1394 C CA . ARG B 1 9 ? 3.889 25.594 -6.781 1 63.38 9 ARG B CA 1
ATOM 1395 C C . ARG B 1 9 ? 2.406 25.234 -6.758 1 63.38 9 ARG B C 1
ATOM 1397 O O . ARG B 1 9 ? 1.837 24.984 -5.695 1 63.38 9 ARG B O 1
ATOM 1404 N N . ARG B 1 10 ? 1.804 25.266 -7.871 1 60.5 10 ARG B N 1
ATOM 1405 C CA . ARG B 1 10 ? 0.386 24.922 -7.957 1 60.5 10 ARG B CA 1
ATOM 1406 C C . ARG B 1 10 ? 0.15 23.453 -7.598 1 60.5 10 ARG B C 1
ATOM 1408 O O . ARG B 1 10 ? -0.819 23.141 -6.91 1 60.5 10 ARG B O 1
ATOM 1415 N N . ALA B 1 11 ? 0.986 22.656 -8.102 1 62.84 11 ALA B N 1
ATOM 1416 C CA . ALA B 1 11 ? 0.873 21.234 -7.789 1 62.84 11 ALA B CA 1
ATOM 1417 C C . ALA B 1 11 ? 1.048 20.984 -6.297 1 62.84 11 ALA B C 1
ATOM 1419 O O . ALA B 1 11 ? 0.296 20.203 -5.695 1 62.84 11 ALA B O 1
ATOM 1420 N N . VAL B 1 12 ? 1.963 21.688 -5.852 1 61 12 VAL B N 1
ATOM 1421 C CA . VAL B 1 12 ? 2.24 21.578 -4.426 1 61 12 VAL B CA 1
ATOM 1422 C C . VAL B 1 12 ? 1.069 22.141 -3.621 1 61 12 VAL B C 1
ATOM 1424 O O . VAL B 1 12 ? 0.674 21.562 -2.604 1 61 12 VAL B O 1
ATOM 1427 N N . GLY B 1 13 ? 0.539 23.219 -4.141 1 60.22 13 GLY B N 1
ATOM 1428 C CA . GLY B 1 13 ? -0.605 23.828 -3.475 1 60.22 13 GLY B CA 1
ATOM 1429 C C . GLY B 1 13 ? -1.84 22.953 -3.494 1 60.22 13 GLY B C 1
ATOM 1430 O O . GLY B 1 13 ? -2.521 22.797 -2.477 1 60.22 13 GLY B O 1
ATOM 1431 N N . LEU B 1 14 ? -2.189 22.453 -4.582 1 59.44 14 LEU B N 1
ATOM 1432 C CA . LEU B 1 14 ? -3.32 21.547 -4.727 1 59.44 14 LEU B CA 1
ATOM 1433 C C . LEU B 1 14 ? -3.127 20.297 -3.865 1 59.44 14 LEU B C 1
ATOM 1435 O O . LEU B 1 14 ? -4.082 19.812 -3.258 1 59.44 14 LEU B O 1
ATOM 1439 N N . CYS B 1 15 ? -1.838 19.875 -3.877 1 60.5 15 CYS B N 1
ATOM 1440 C CA . CYS B 1 15 ? -1.511 18.703 -3.07 1 60.5 15 CYS B CA 1
ATOM 1441 C C . CYS B 1 15 ? -1.734 18.984 -1.589 1 60.5 15 CYS B C 1
ATOM 1443 O O . CYS B 1 15 ? -2.303 18.156 -0.875 1 60.5 15 CYS B O 1
ATOM 1445 N N . ALA B 1 16 ? -1.385 20.25 -1.246 1 63.28 16 ALA B N 1
ATOM 1446 C CA . ALA B 1 16 ? -1.49 20.609 0.166 1 63.28 16 ALA B CA 1
ATOM 1447 C C . ALA B 1 16 ? -2.949 20.688 0.603 1 63.28 16 ALA B C 1
ATOM 1449 O O . ALA B 1 16 ? -3.299 20.281 1.71 1 63.28 16 ALA B O 1
ATOM 1450 N N . ARG B 1 17 ? -3.809 21.094 -0.269 1 71.06 17 ARG B N 1
ATOM 1451 C CA . ARG B 1 17 ? -5.199 21.328 0.114 1 71.06 17 ARG B CA 1
ATOM 1452 C C . ARG B 1 17 ? -5.984 20.016 0.126 1 71.06 17 ARG B C 1
ATOM 1454 O O . ARG B 1 17 ? -6.91 19.859 0.926 1 71.06 17 ARG B O 1
ATOM 1461 N N . HIS B 1 18 ? -5.469 18.984 -0.611 1 86.94 18 HIS B N 1
ATOM 1462 C CA . HIS B 1 18 ? -6.316 17.812 -0.758 1 86.94 18 HIS B CA 1
ATOM 1463 C C . HIS B 1 18 ? -5.562 16.531 -0.396 1 86.94 18 HIS B C 1
ATOM 1465 O O . HIS B 1 18 ? -6.062 15.43 -0.612 1 86.94 18 HIS B O 1
ATOM 1471 N N . ARG B 1 19 ? -4.449 16.734 0.183 1 88.69 19 ARG B N 1
ATOM 1472 C CA . ARG B 1 19 ? -3.574 15.594 0.439 1 88.69 19 ARG B CA 1
ATOM 1473 C C . ARG B 1 19 ? -4.246 14.586 1.366 1 88.69 19 ARG B C 1
ATOM 1475 O O . ARG B 1 19 ? -4.168 13.375 1.137 1 88.69 19 ARG B O 1
ATOM 1482 N N . MET B 1 20 ? -4.98 15.094 2.342 1 91.62 20 MET B N 1
ATOM 1483 C CA . MET B 1 20 ? -5.629 14.172 3.271 1 91.62 20 MET B CA 1
ATOM 1484 C C . MET B 1 20 ? -6.848 13.516 2.629 1 91.62 20 MET B C 1
ATOM 1486 O O . MET B 1 20 ? -7.148 12.352 2.902 1 91.62 20 MET B O 1
ATOM 1490 N N . ARG B 1 21 ? -7.449 14.25 1.847 1 93.56 21 ARG B N 1
ATOM 1491 C CA . ARG B 1 21 ? -8.578 13.688 1.115 1 93.56 21 ARG B CA 1
ATOM 1492 C C . ARG B 1 21 ? -8.117 12.594 0.155 1 93.56 21 ARG B C 1
ATOM 1494 O O . ARG B 1 21 ? -8.766 11.547 0.042 1 93.56 21 ARG B O 1
ATOM 1501 N N . LEU B 1 22 ? -7.059 12.836 -0.539 1 95.25 22 LEU B N 1
ATOM 1502 C CA . LEU B 1 22 ? -6.531 11.852 -1.479 1 95.25 22 LEU B CA 1
ATOM 1503 C C . LEU B 1 22 ? -6.102 10.578 -0.753 1 95.25 22 LEU B C 1
ATOM 1505 O O . LEU B 1 22 ? -6.332 9.477 -1.242 1 95.25 22 LEU B O 1
ATOM 1509 N N . LEU B 1 23 ? -5.445 10.805 0.36 1 96.06 23 LEU B N 1
ATOM 1510 C CA . LEU B 1 23 ? -5.02 9.664 1.159 1 96.06 23 LEU B CA 1
ATOM 1511 C C . LEU B 1 23 ? -6.223 8.836 1.613 1 96.06 23 LEU B C 1
ATOM 1513 O O . LEU B 1 23 ? -6.23 7.613 1.466 1 96.06 23 LEU B O 1
ATOM 1517 N N . ARG B 1 24 ? -7.23 9.508 2.119 1 96.62 24 ARG B N 1
ATOM 1518 C CA . ARG B 1 24 ? -8.453 8.852 2.578 1 96.62 24 ARG B CA 1
ATOM 1519 C C . ARG B 1 24 ? -9.148 8.125 1.43 1 96.62 24 ARG B C 1
ATOM 1521 O O . ARG B 1 24 ? -9.547 6.969 1.567 1 96.62 24 ARG B O 1
ATOM 1528 N N . LEU B 1 25 ? -9.273 8.742 0.317 1 97.75 25 LEU B N 1
ATOM 1529 C CA . LEU B 1 25 ? -9.984 8.188 -0.827 1 97.75 25 LEU B CA 1
ATOM 1530 C C . LEU B 1 25 ? -9.234 6.988 -1.403 1 97.75 25 LEU B C 1
ATOM 1532 O O . LEU B 1 25 ? -9.859 6.012 -1.832 1 97.75 25 LEU B O 1
ATOM 1536 N N . SER B 1 26 ? -7.918 7.086 -1.493 1 97.75 26 SER B N 1
ATOM 1537 C CA . SER B 1 26 ? -7.145 5.961 -2.012 1 97.75 26 SER B CA 1
ATOM 1538 C C . SER B 1 26 ? -7.285 4.738 -1.113 1 97.75 26 SER B C 1
ATOM 1540 O O . SER B 1 26 ? -7.48 3.621 -1.602 1 97.75 26 SER B O 1
ATOM 1542 N N . LEU B 1 27 ? -7.219 4.926 0.196 1 97.75 27 LEU B N 1
ATOM 1543 C CA . LEU B 1 27 ? -7.418 3.838 1.149 1 97.75 27 LEU B CA 1
ATOM 1544 C C . LEU B 1 27 ? -8.812 3.24 1.007 1 97.75 27 LEU B C 1
ATOM 1546 O O . LEU B 1 27 ? -8.961 2.018 0.936 1 97.75 27 LEU B O 1
ATOM 1550 N N . GLY B 1 28 ? -9.758 4.145 0.982 1 98.31 28 GLY B N 1
ATOM 1551 C CA . GLY B 1 28 ? -11.133 3.689 0.854 1 98.31 28 GLY B CA 1
ATOM 1552 C C . GLY B 1 28 ? -11.391 2.934 -0.435 1 98.31 28 GLY B C 1
ATOM 1553 O O . GLY B 1 28 ? -12.109 1.929 -0.437 1 98.31 28 GLY B O 1
ATOM 1554 N N . ALA B 1 29 ? -10.836 3.35 -1.517 1 98.44 29 ALA B N 1
ATOM 1555 C CA . ALA B 1 29 ? -11.047 2.719 -2.816 1 98.44 29 ALA B CA 1
ATOM 1556 C C . ALA B 1 29 ? -10.492 1.297 -2.834 1 98.44 29 ALA B C 1
ATOM 1558 O O . ALA B 1 29 ? -11.156 0.373 -3.312 1 98.44 29 ALA B O 1
ATOM 1559 N N . VAL B 1 30 ? -9.305 1.155 -2.33 1 97.62 30 VAL B N 1
ATOM 1560 C CA . VAL B 1 30 ? -8.664 -0.158 -2.326 1 97.62 30 VAL B CA 1
ATOM 1561 C C . VAL B 1 30 ? -9.461 -1.113 -1.438 1 97.62 30 VAL B C 1
ATOM 1563 O O . VAL B 1 30 ? -9.75 -2.246 -1.834 1 97.62 30 VAL B O 1
ATOM 1566 N N . LEU B 1 31 ? -9.844 -0.646 -0.253 1 97.88 31 LEU B N 1
ATOM 1567 C CA . LEU B 1 31 ? -10.57 -1.497 0.679 1 97.88 31 LEU B CA 1
ATOM 1568 C C . LEU B 1 31 ? -11.953 -1.843 0.132 1 97.88 31 LEU B C 1
ATOM 1570 O O . LEU B 1 31 ? -12.391 -2.992 0.226 1 97.88 31 LEU B O 1
ATOM 1574 N N . PHE B 1 32 ? -12.57 -0.86 -0.442 1 98.56 32 PHE B N 1
ATOM 1575 C CA . PHE B 1 32 ? -13.898 -1.096 -0.999 1 98.56 32 PHE B CA 1
ATOM 1576 C C . PHE B 1 32 ? -13.828 -2.074 -2.166 1 98.56 32 PHE B C 1
ATOM 1578 O O . PHE B 1 32 ? -14.594 -3.037 -2.221 1 98.56 32 PHE B O 1
ATOM 1585 N N . TRP B 1 33 ? -12.883 -1.822 -3.107 1 98.38 33 TRP B N 1
ATOM 1586 C CA . TRP B 1 33 ? -12.734 -2.641 -4.309 1 98.38 33 TRP B CA 1
ATOM 1587 C C . TRP B 1 33 ? -12.43 -4.09 -3.945 1 98.38 33 TRP B C 1
ATOM 1589 O O . TRP B 1 33 ? -13.141 -5.004 -4.367 1 98.38 33 TRP B O 1
ATOM 1599 N N . PHE B 1 34 ? -11.477 -4.305 -3.084 1 96.88 34 PHE B N 1
ATOM 1600 C CA . PHE B 1 34 ? -11.062 -5.656 -2.736 1 96.88 34 PHE B CA 1
ATOM 1601 C C . PHE B 1 34 ? -12.109 -6.332 -1.852 1 96.88 34 PHE B C 1
ATOM 1603 O O . PHE B 1 34 ? -12.305 -7.547 -1.928 1 96.88 34 PHE B O 1
ATOM 1610 N N . GLY B 1 35 ? -12.773 -5.5 -1.041 1 97.12 35 GLY B N 1
ATOM 1611 C CA . GLY B 1 35 ? -13.82 -6.023 -0.175 1 97.12 35 GLY B CA 1
ATOM 1612 C C . GLY B 1 35 ? -15.023 -6.547 -0.938 1 97.12 35 GLY B C 1
ATOM 1613 O O . GLY B 1 35 ? -15.539 -7.625 -0.63 1 97.12 35 GLY B O 1
ATOM 1614 N N . VAL B 1 36 ? -15.461 -5.816 -1.916 1 97.69 36 VAL B N 1
ATOM 1615 C CA . VAL B 1 36 ? -16.641 -6.199 -2.682 1 97.69 36 VAL B CA 1
ATOM 1616 C C . VAL B 1 36 ? -16.375 -7.508 -3.422 1 97.69 36 VAL B C 1
ATOM 1618 O O . VAL B 1 36 ? -17.281 -8.344 -3.561 1 97.69 36 VAL B O 1
ATOM 1621 N N . LEU B 1 37 ? -15.164 -7.793 -3.859 1 96.81 37 LEU B N 1
ATOM 1622 C CA . LEU B 1 37 ? -14.82 -9.016 -4.578 1 96.81 37 LEU B CA 1
ATOM 1623 C C . LEU B 1 37 ? -14.945 -10.234 -3.674 1 96.81 37 LEU B C 1
ATOM 1625 O O . LEU B 1 37 ? -15.125 -11.352 -4.156 1 96.81 37 LEU B O 1
ATOM 1629 N N . LYS B 1 38 ? -14.891 -9.969 -2.369 1 96.56 38 LYS B N 1
ATOM 1630 C CA . LYS B 1 38 ? -14.859 -11.078 -1.42 1 96.56 38 LYS B CA 1
ATOM 1631 C C . LYS B 1 38 ? -16.266 -11.586 -1.121 1 96.56 38 LYS B C 1
ATOM 1633 O O . LYS B 1 38 ? -16.453 -12.578 -0.416 1 96.56 38 LYS B O 1
ATOM 1638 N N . PHE B 1 39 ? -17.312 -10.922 -1.687 1 97.12 39 PHE B N 1
ATOM 1639 C CA . PHE B 1 39 ? -18.672 -11.406 -1.521 1 97.12 39 PHE B CA 1
ATOM 1640 C C . PHE B 1 39 ? -18.922 -12.617 -2.416 1 97.12 39 PHE B C 1
ATOM 1642 O O . PHE B 1 39 ? -19.844 -13.391 -2.17 1 97.12 39 PHE B O 1
ATOM 1649 N N . VAL B 1 40 ? -18.094 -12.758 -3.445 1 95.12 40 VAL B N 1
ATOM 1650 C CA . VAL B 1 40 ? -18.219 -13.867 -4.379 1 95.12 40 VAL B CA 1
ATOM 1651 C C . VAL B 1 40 ? -17.094 -14.875 -4.152 1 95.12 40 VAL B C 1
ATOM 1653 O O . VAL B 1 40 ? -15.922 -14.562 -4.371 1 95.12 40 VAL B O 1
ATOM 1656 N N . PRO B 1 41 ? -17.438 -16.094 -3.785 1 92.25 41 PRO B N 1
ATOM 1657 C CA . PRO B 1 41 ? -16.406 -17.094 -3.5 1 92.25 41 PRO B CA 1
ATOM 1658 C C . PRO B 1 41 ? -15.477 -17.344 -4.684 1 92.25 41 PRO B C 1
ATOM 1660 O O . PRO B 1 41 ? -15.945 -17.531 -5.812 1 92.25 41 PRO B O 1
ATOM 1663 N N . GLY B 1 42 ? -14.234 -17.297 -4.402 1 90.06 42 GLY B N 1
ATOM 1664 C CA . GLY B 1 42 ? -13.25 -17.656 -5.414 1 90.06 42 GLY B CA 1
ATOM 1665 C C . GLY B 1 42 ? -12.898 -16.5 -6.332 1 90.06 42 GLY B C 1
ATOM 1666 O O . GLY B 1 42 ? -11.977 -16.609 -7.148 1 90.06 42 GLY B O 1
ATOM 1667 N N . LEU B 1 43 ? -13.547 -15.438 -6.219 1 91.75 43 LEU B N 1
ATOM 1668 C CA . LEU B 1 43 ? -13.32 -14.312 -7.125 1 91.75 43 LEU B CA 1
ATOM 1669 C C . LEU B 1 43 ? -12.07 -13.539 -6.73 1 91.75 43 LEU B C 1
ATOM 1671 O O . LEU B 1 43 ? -11.32 -13.078 -7.598 1 91.75 43 LEU B O 1
ATOM 1675 N N . SER B 1 44 ? -11.836 -13.414 -5.434 1 92.31 44 SER B N 1
ATOM 1676 C CA . SER B 1 44 ? -10.641 -12.727 -4.965 1 92.31 44 SER B CA 1
ATOM 1677 C C . SER B 1 44 ? -9.469 -13.688 -4.809 1 92.31 44 SER B C 1
ATOM 1679 O O . SER B 1 44 ? -9.586 -14.711 -4.137 1 92.31 44 SER B O 1
ATOM 1681 N N . PRO B 1 45 ? -8.359 -13.336 -5.383 1 91.44 45 PRO B N 1
ATOM 1682 C CA . PRO B 1 45 ? -7.18 -14.195 -5.258 1 91.44 45 PRO B CA 1
ATOM 1683 C C . PRO B 1 45 ? -6.637 -14.242 -3.83 1 91.44 45 PRO B C 1
ATOM 1685 O O . PRO B 1 45 ? -5.824 -15.109 -3.502 1 91.44 45 PRO B O 1
ATOM 1688 N N . ALA B 1 46 ? -7.066 -13.328 -3.002 1 89.19 46 ALA B N 1
ATOM 1689 C CA . ALA B 1 46 ? -6.566 -13.258 -1.632 1 89.19 46 ALA B CA 1
ATOM 1690 C C . ALA B 1 46 ? -7.449 -14.062 -0.682 1 89.19 46 ALA B C 1
ATOM 1692 O O . ALA B 1 46 ? -7.168 -14.148 0.516 1 89.19 46 ALA B O 1
ATOM 1693 N N . ASP B 1 47 ? -8.508 -14.672 -1.154 1 91.38 47 ASP B N 1
ATOM 1694 C CA . ASP B 1 47 ? -9.516 -15.328 -0.333 1 91.38 47 ASP B CA 1
ATOM 1695 C C . ASP B 1 47 ? -8.898 -16.438 0.516 1 91.38 47 ASP B C 1
ATOM 1697 O O . ASP B 1 47 ? -9.102 -16.484 1.73 1 91.38 47 ASP B O 1
ATOM 1701 N N . ALA B 1 48 ? -8.148 -17.297 -0.227 1 92.75 48 ALA B N 1
ATOM 1702 C CA . ALA B 1 48 ? -7.613 -18.469 0.461 1 92.75 48 ALA B CA 1
ATOM 1703 C C . ALA B 1 48 ? -6.766 -18.062 1.66 1 92.75 48 ALA B C 1
ATOM 1705 O O . ALA B 1 48 ? -6.934 -18.594 2.76 1 92.75 48 ALA B O 1
ATOM 1706 N N . LEU B 1 49 ? -5.93 -17.125 1.462 1 94.12 49 LEU B N 1
ATOM 1707 C CA . LEU B 1 49 ? -5.062 -16.672 2.541 1 94.12 49 LEU B CA 1
ATOM 1708 C C . LEU B 1 49 ? -5.875 -15.992 3.641 1 94.12 49 LEU B C 1
ATOM 1710 O O . LEU B 1 49 ? -5.621 -16.203 4.828 1 94.12 49 LEU B O 1
ATOM 1714 N N . ALA B 1 50 ? -6.809 -15.18 3.25 1 94.62 50 ALA B N 1
ATOM 1715 C CA . ALA B 1 50 ? -7.641 -14.453 4.211 1 94.62 50 ALA B CA 1
ATOM 1716 C C . ALA B 1 50 ? -8.438 -15.422 5.086 1 94.62 50 ALA B C 1
ATOM 1718 O O . ALA B 1 50 ? -8.477 -15.273 6.309 1 94.62 50 ALA B O 1
ATOM 1719 N N . ILE B 1 51 ? -9.008 -16.406 4.504 1 95.44 51 ILE B N 1
ATOM 1720 C CA . ILE B 1 51 ? -9.836 -17.375 5.211 1 95.44 51 ILE B CA 1
ATOM 1721 C C . ILE B 1 51 ? -8.977 -18.188 6.188 1 95.44 51 ILE B C 1
ATOM 1723 O O . ILE B 1 51 ? -9.352 -18.375 7.344 1 95.44 51 ILE B O 1
ATOM 1727 N N . ARG B 1 52 ? -7.828 -18.625 5.703 1 95.81 52 ARG B N 1
ATOM 1728 C CA . ARG B 1 52 ? -6.938 -19.391 6.574 1 95.81 52 ARG B CA 1
ATOM 1729 C C . ARG B 1 52 ? -6.469 -18.531 7.75 1 95.81 52 ARG B C 1
ATOM 1731 O O . ARG B 1 52 ? -6.309 -19.047 8.867 1 95.81 52 ARG B O 1
ATOM 1738 N N . THR B 1 53 ? -6.211 -17.297 7.496 1 96.94 53 THR B N 1
ATOM 1739 C CA . THR B 1 53 ? -5.77 -16.391 8.547 1 96.94 53 THR B CA 1
ATOM 1740 C C . THR B 1 53 ? -6.855 -16.203 9.594 1 96.94 53 THR B C 1
ATOM 1742 O O . THR B 1 53 ? -6.594 -16.312 10.797 1 96.94 53 THR B O 1
ATOM 1745 N N . ILE B 1 54 ? -8.094 -15.93 9.172 1 96.62 54 ILE B N 1
ATOM 1746 C CA . ILE B 1 54 ? -9.211 -15.734 10.086 1 96.62 54 ILE B CA 1
ATOM 1747 C C . ILE B 1 54 ? -9.453 -17.016 10.883 1 96.62 54 ILE B C 1
ATOM 1749 O O . ILE B 1 54 ? -9.719 -16.969 12.086 1 96.62 54 ILE B O 1
ATOM 1753 N N . ASP B 1 55 ? -9.367 -18.141 10.211 1 96.94 55 ASP B N 1
ATOM 1754 C CA . ASP B 1 55 ? -9.508 -19.438 10.875 1 96.94 55 ASP B CA 1
ATOM 1755 C C . ASP B 1 55 ? -8.484 -19.578 12 1 96.94 55 ASP B C 1
ATOM 1757 O O . ASP B 1 55 ? -8.836 -19.938 13.125 1 96.94 55 ASP B O 1
ATOM 1761 N N . ALA B 1 56 ? -7.277 -19.281 11.727 1 96.56 56 ALA B N 1
ATOM 1762 C CA . ALA B 1 56 ? -6.195 -19.422 12.695 1 96.56 56 ALA B CA 1
ATOM 1763 C C . ALA B 1 56 ? -6.375 -18.438 13.852 1 96.56 56 ALA B C 1
ATOM 1765 O O . ALA B 1 56 ? -6.238 -18.812 15.016 1 96.56 56 ALA B O 1
ATOM 1766 N N . LEU B 1 57 ? -6.75 -17.203 13.547 1 95.44 57 LEU B N 1
ATOM 1767 C CA . LEU B 1 57 ? -6.867 -16.156 14.555 1 95.44 57 LEU B CA 1
ATOM 1768 C C . LEU B 1 57 ? -8.07 -16.391 15.453 1 95.44 57 LEU B C 1
ATOM 1770 O O . LEU B 1 57 ? -8.07 -15.984 16.625 1 95.44 57 LEU B O 1
ATOM 1774 N N . SER B 1 58 ? -9.016 -17.031 14.906 1 95.62 58 SER B N 1
ATOM 1775 C CA . SER B 1 58 ? -10.234 -17.281 15.672 1 95.62 58 SER B CA 1
ATOM 1776 C C . SER B 1 58 ? -10.188 -18.656 16.344 1 95.62 58 SER B C 1
ATOM 1778 O O . SER B 1 58 ? -11.188 -19.125 16.891 1 95.62 58 SER B O 1
ATOM 1780 N N . PHE B 1 59 ? -9.047 -19.359 16.203 1 95.88 59 PHE B N 1
ATOM 1781 C CA . PHE B 1 59 ? -8.844 -20.688 16.781 1 95.88 59 PHE B CA 1
ATOM 1782 C C . PHE B 1 59 ? -9.883 -21.672 16.25 1 95.88 59 PHE B C 1
ATOM 1784 O O . PHE B 1 59 ? -10.414 -22.484 17.016 1 95.88 59 PHE B O 1
ATOM 1791 N N . GLY B 1 60 ? -10.219 -21.422 14.984 1 94.31 60 GLY B N 1
ATOM 1792 C CA . GLY B 1 60 ? -11.094 -22.359 14.312 1 94.31 60 GLY B CA 1
ATOM 1793 C C . GLY B 1 60 ? -12.57 -22.031 14.477 1 94.31 60 GLY B C 1
ATOM 1794 O O . GLY B 1 60 ? -13.43 -22.75 13.977 1 94.31 60 GLY B O 1
ATOM 1795 N N . LEU B 1 61 ? -12.961 -20.906 15.039 1 93.69 61 LEU B N 1
ATOM 1796 C CA . 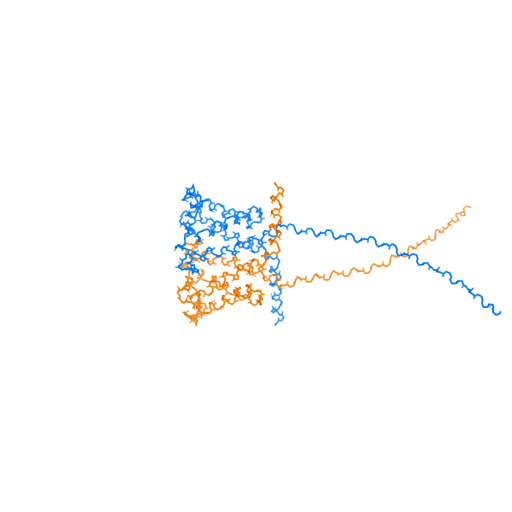LEU B 1 61 ? -14.352 -20.547 15.305 1 93.69 61 LEU B CA 1
ATOM 1797 C C . LEU B 1 61 ? -15.016 -19.984 14.047 1 93.69 61 LEU B C 1
ATOM 1799 O O . LEU B 1 61 ? -16.219 -20.141 13.852 1 93.69 61 LEU B O 1
ATOM 1803 N N . VAL B 1 62 ? -14.266 -19.297 13.234 1 93.75 62 VAL B N 1
ATOM 1804 C CA . VAL B 1 62 ? -14.766 -18.703 12 1 93.75 62 VAL B CA 1
ATOM 1805 C C . VAL B 1 62 ? -14.031 -19.297 10.805 1 93.75 62 VAL B C 1
ATOM 1807 O O . VAL B 1 62 ? -12.844 -19 10.594 1 93.75 62 VAL B O 1
ATOM 1810 N N . THR B 1 63 ? -14.758 -20.078 10.039 1 88.56 63 THR B N 1
ATOM 1811 C CA . THR B 1 63 ? -14.07 -20.781 8.969 1 88.56 63 THR B CA 1
ATOM 1812 C C . THR B 1 63 ? -14.805 -20.594 7.641 1 88.56 63 THR B C 1
ATOM 1814 O O . THR B 1 63 ? -15.984 -20.25 7.621 1 88.56 63 THR B O 1
ATOM 1817 N N . GLY B 1 64 ? -14.016 -20.766 6.574 1 89.62 64 GLY B N 1
ATOM 1818 C CA . GLY B 1 64 ? -14.586 -20.875 5.242 1 89.62 64 GLY B CA 1
ATOM 1819 C C . GLY B 1 64 ? -15.344 -19.641 4.812 1 89.62 64 GLY B C 1
ATOM 1820 O O . GLY B 1 64 ? -14.828 -18.531 4.918 1 89.62 64 GLY B O 1
ATOM 1821 N N . GLY B 1 65 ? -16.422 -19.844 4.34 1 91.56 65 GLY B N 1
ATOM 1822 C CA . GLY B 1 65 ? -17.25 -18.812 3.76 1 91.56 65 GLY B CA 1
ATOM 1823 C C . GLY B 1 65 ? -17.625 -17.719 4.75 1 91.56 65 GLY B C 1
ATOM 1824 O O . GLY B 1 65 ? -17.75 -16.547 4.383 1 91.56 65 GLY B O 1
ATOM 1825 N N . THR B 1 66 ? -17.797 -18.125 6.008 1 94.38 66 THR B N 1
ATOM 1826 C CA . THR B 1 66 ? -18.141 -17.125 7.023 1 94.38 66 THR B CA 1
ATOM 1827 C C . THR B 1 66 ? -17 -16.141 7.215 1 94.38 66 THR B C 1
ATOM 1829 O O . THR B 1 66 ? -17.219 -14.93 7.32 1 94.38 66 THR B O 1
ATOM 1832 N N . GLY B 1 67 ? -15.797 -16.672 7.309 1 95.12 67 GLY B N 1
ATOM 1833 C CA . GLY B 1 67 ? -14.641 -15.781 7.41 1 95.12 67 GLY B CA 1
ATOM 1834 C C . GLY B 1 67 ? -14.531 -14.812 6.25 1 95.12 67 GLY B C 1
ATOM 1835 O O . GLY B 1 67 ? -14.281 -13.625 6.449 1 95.12 67 GLY B O 1
ATOM 1836 N N . ARG B 1 68 ? -14.727 -15.352 5.078 1 95.38 68 ARG B N 1
ATOM 1837 C CA . ARG B 1 68 ? -14.688 -14.523 3.877 1 95.38 68 ARG B CA 1
ATOM 1838 C C . ARG B 1 68 ? -15.734 -13.414 3.945 1 95.38 68 ARG B C 1
ATOM 1840 O O . ARG B 1 68 ? -15.438 -12.258 3.631 1 95.38 68 ARG B O 1
ATOM 1847 N N . LEU B 1 69 ? -16.891 -13.812 4.301 1 95.88 69 LEU B N 1
ATOM 1848 C CA . LEU B 1 69 ? -18 -12.859 4.344 1 95.88 69 LEU B CA 1
ATOM 1849 C C . LEU B 1 69 ? -17.734 -11.781 5.398 1 95.88 69 LEU B C 1
ATOM 1851 O O . LEU B 1 69 ? -18.031 -10.602 5.172 1 95.88 69 LEU B O 1
ATOM 1855 N N . VAL B 1 70 ? -17.266 -12.172 6.562 1 95.44 70 VAL B N 1
ATOM 1856 C CA . VAL B 1 70 ? -16.922 -11.219 7.617 1 95.44 70 VAL B CA 1
ATOM 1857 C C . VAL B 1 70 ? -15.922 -10.195 7.094 1 95.44 70 VAL B C 1
ATOM 1859 O O . VAL B 1 70 ? -16.094 -8.992 7.289 1 95.44 70 VAL B O 1
ATOM 1862 N N . LEU B 1 71 ? -14.93 -10.672 6.422 1 96.38 71 LEU B N 1
ATOM 1863 C CA . LEU B 1 71 ? -13.914 -9.789 5.859 1 96.38 71 LEU B CA 1
ATOM 1864 C C . LEU B 1 71 ? -14.516 -8.898 4.777 1 96.38 71 LEU B C 1
ATOM 1866 O O . LEU B 1 71 ? -14.211 -7.703 4.715 1 96.38 71 LEU B O 1
ATOM 1870 N N . ALA B 1 72 ? -15.32 -9.461 3.906 1 97.81 72 ALA B N 1
ATOM 1871 C CA . ALA B 1 72 ? -15.984 -8.703 2.848 1 97.81 72 ALA B CA 1
ATOM 1872 C C . ALA B 1 72 ? -16.781 -7.535 3.426 1 97.81 72 ALA B C 1
ATOM 1874 O O . ALA B 1 72 ? -16.656 -6.398 2.963 1 97.81 72 ALA B O 1
ATOM 1875 N N . VAL B 1 73 ? -17.531 -7.816 4.426 1 97.94 73 VAL B N 1
ATOM 1876 C CA . VAL B 1 73 ? -18.375 -6.816 5.055 1 97.94 73 VAL B CA 1
ATOM 1877 C C . VAL B 1 73 ? -17.516 -5.746 5.727 1 97.94 73 VAL B C 1
ATOM 1879 O O . VAL B 1 73 ? -17.75 -4.551 5.555 1 97.94 73 VAL B O 1
ATOM 1882 N N . LEU B 1 74 ? -16.578 -6.215 6.465 1 97.62 74 LEU B N 1
ATOM 1883 C CA . LEU B 1 74 ? -15.711 -5.297 7.184 1 97.62 74 LEU B CA 1
ATOM 1884 C C . LEU B 1 74 ? -14.984 -4.367 6.215 1 97.62 74 LEU B C 1
ATOM 1886 O O . LEU B 1 74 ? -15 -3.146 6.387 1 97.62 74 LEU B O 1
ATOM 1890 N N . GLU B 1 75 ? -14.383 -4.922 5.184 1 98.12 75 GLU B N 1
ATOM 1891 C CA . GLU B 1 75 ? -13.625 -4.125 4.227 1 98.12 75 GLU B CA 1
ATOM 1892 C C . GLU B 1 75 ? -14.539 -3.186 3.445 1 98.12 75 GLU B C 1
ATOM 1894 O O . GLU B 1 75 ? -14.188 -2.027 3.203 1 98.12 75 GLU B O 1
ATOM 1899 N N . THR B 1 76 ? -15.641 -3.658 3.039 1 98.44 76 THR B N 1
ATOM 1900 C CA . THR B 1 76 ? -16.594 -2.82 2.309 1 98.44 76 THR B CA 1
ATOM 1901 C C . THR B 1 76 ? -17.094 -1.686 3.189 1 98.44 76 THR B C 1
ATOM 1903 O O . THR B 1 76 ? -17.203 -0.541 2.744 1 98.44 76 THR B O 1
ATOM 1906 N N . PHE B 1 77 ? -17.391 -1.994 4.426 1 98.25 77 PHE B N 1
ATOM 1907 C CA . PHE B 1 77 ? -17.828 -0.977 5.371 1 98.25 77 PHE B CA 1
ATOM 1908 C C . PHE B 1 77 ? -16.766 0.108 5.531 1 98.25 77 PHE B C 1
ATOM 1910 O O . PHE B 1 77 ? -17.062 1.297 5.402 1 98.25 77 PHE B O 1
ATOM 1917 N N . ILE B 1 78 ? -15.547 -0.306 5.84 1 98.44 78 ILE B N 1
ATOM 1918 C CA . ILE B 1 78 ? -14.445 0.639 6.012 1 98.44 78 ILE B CA 1
ATOM 1919 C C . ILE B 1 78 ? -14.258 1.452 4.73 1 98.44 78 ILE B C 1
ATOM 1921 O O . ILE B 1 78 ? -14.125 2.676 4.781 1 98.44 78 ILE B O 1
ATOM 1925 N N . GLY B 1 79 ? -14.289 0.76 3.555 1 98.62 79 GLY B N 1
ATOM 1926 C CA . GLY B 1 79 ? -14.141 1.433 2.273 1 98.62 79 GLY B CA 1
ATOM 1927 C C . GLY B 1 79 ? -15.195 2.494 2.027 1 98.62 79 GLY B C 1
ATOM 1928 O O . GLY B 1 79 ? -14.867 3.633 1.682 1 98.62 79 GLY B O 1
ATOM 1929 N N . VAL B 1 80 ? -16.422 2.199 2.246 1 98.62 80 VAL B N 1
ATOM 1930 C CA . VAL B 1 80 ? -17.516 3.129 2.035 1 98.62 80 VAL B CA 1
ATOM 1931 C C . VAL B 1 80 ? -17.391 4.309 2.998 1 98.62 80 VAL B C 1
ATOM 1933 O O . VAL B 1 80 ? -17.562 5.461 2.602 1 98.62 80 VAL B O 1
ATOM 1936 N N . ALA B 1 81 ? -17.125 4.012 4.234 1 98.38 81 ALA B N 1
ATOM 1937 C CA . ALA B 1 81 ? -16.969 5.062 5.242 1 98.38 81 ALA B CA 1
ATOM 1938 C C . ALA B 1 81 ? -15.859 6.027 4.867 1 98.38 81 ALA B C 1
ATOM 1940 O O . ALA B 1 81 ? -16.031 7.246 4.961 1 98.38 81 ALA B O 1
ATOM 1941 N N . LEU B 1 82 ? -14.789 5.555 4.422 1 97.81 82 LEU B N 1
ATOM 1942 C CA . LEU B 1 82 ? -13.656 6.398 4.062 1 97.81 82 LEU B CA 1
ATOM 1943 C C . LEU B 1 82 ? -13.938 7.172 2.779 1 97.81 82 LEU B C 1
ATOM 1945 O O . LEU B 1 82 ? -13.555 8.336 2.654 1 97.81 82 LEU B O 1
ATOM 1949 N N . LEU B 1 83 ? -14.594 6.527 1.804 1 98.19 83 LEU B N 1
ATOM 1950 C CA . LEU B 1 83 ? -14.914 7.188 0.542 1 98.19 83 LEU B CA 1
ATOM 1951 C C . LEU B 1 83 ? -15.906 8.32 0.757 1 98.19 83 LEU B C 1
ATOM 1953 O O . LEU B 1 83 ? -15.82 9.367 0.108 1 98.19 83 LEU B O 1
ATOM 1957 N N . THR B 1 84 ? -16.781 8.164 1.646 1 97.5 84 THR B N 1
ATOM 1958 C CA . THR B 1 84 ? -17.828 9.156 1.868 1 97.5 84 THR B CA 1
ATOM 1959 C C . THR B 1 84 ? -17.406 10.148 2.943 1 97.5 84 THR B C 1
ATOM 1961 O O . THR B 1 84 ? -17.969 11.242 3.037 1 97.5 84 THR B O 1
ATOM 1964 N N . GLY B 1 85 ? -16.516 9.734 3.742 1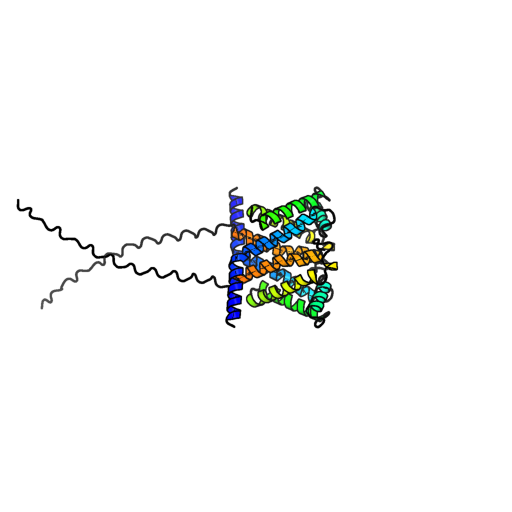 95 85 GLY B N 1
ATOM 1965 C CA . GLY B 1 85 ? -16.078 10.578 4.84 1 95 85 GLY B CA 1
ATOM 1966 C C . GLY B 1 85 ? -17 10.5 6.051 1 95 85 GLY B C 1
ATOM 1967 O O . GLY B 1 85 ? -16.875 11.305 6.977 1 95 85 GLY B O 1
ATOM 1968 N N . ARG B 1 86 ? -17.828 9.5 5.996 1 94.44 86 ARG B N 1
ATOM 1969 C CA . ARG B 1 86 ? -18.75 9.305 7.109 1 94.44 86 ARG B CA 1
ATOM 1970 C C . ARG B 1 86 ? -18.172 8.336 8.133 1 94.44 86 ARG B C 1
ATOM 1972 O O . ARG B 1 86 ? -17.531 7.352 7.773 1 94.44 86 ARG B O 1
ATOM 1979 N N . LEU B 1 87 ? -18.297 8.578 9.469 1 95.62 87 LEU B N 1
ATOM 1980 C CA . LEU B 1 87 ? -17.891 7.762 10.602 1 95.62 87 LEU B CA 1
ATOM 1981 C C . LEU B 1 87 ? -16.375 7.527 10.594 1 95.62 87 LEU B C 1
ATOM 1983 O O . LEU B 1 87 ? -15.922 6.387 10.688 1 95.62 87 LEU B O 1
ATOM 1987 N N . PRO B 1 88 ? -15.664 8.562 10.453 1 91.88 88 PRO B N 1
ATOM 1988 C CA . PRO B 1 88 ? -14.219 8.391 10.305 1 91.88 88 PRO B CA 1
ATOM 1989 C C . PRO B 1 88 ? -13.586 7.691 11.508 1 91.88 88 PRO B C 1
ATOM 1991 O O . PRO B 1 88 ? -12.656 6.887 11.344 1 91.88 88 PRO B O 1
ATOM 1994 N N . ARG B 1 89 ? -14.023 7.941 12.68 1 92.62 89 ARG B N 1
ATOM 1995 C CA . ARG B 1 89 ? -13.43 7.336 13.867 1 92.62 89 ARG B CA 1
ATOM 1996 C C . ARG B 1 89 ? -13.633 5.824 13.867 1 92.62 89 ARG B C 1
ATOM 1998 O O . ARG B 1 89 ? -12.688 5.066 14.07 1 92.62 89 ARG B O 1
ATOM 2005 N N . ALA B 1 90 ? -14.812 5.414 13.633 1 95.94 90 ALA B N 1
ATOM 2006 C CA . ALA B 1 90 ? -15.125 3.986 13.609 1 95.94 90 ALA B CA 1
ATOM 2007 C C . ALA B 1 90 ? -14.398 3.287 12.461 1 95.94 90 ALA B C 1
ATOM 2009 O O . ALA B 1 90 ? -13.859 2.189 12.641 1 95.94 90 ALA B O 1
ATOM 2010 N N . ALA B 1 91 ? -14.391 3.916 11.312 1 97.38 91 ALA B N 1
ATOM 2011 C CA . ALA B 1 91 ? -13.75 3.338 10.133 1 97.38 91 ALA B CA 1
ATOM 2012 C C . ALA B 1 91 ? -12.258 3.156 10.359 1 97.38 91 ALA B C 1
ATOM 2014 O O . ALA B 1 91 ? -11.695 2.098 10.055 1 97.38 91 ALA B O 1
ATOM 2015 N N . LEU B 1 92 ? -11.625 4.105 10.914 1 97.12 92 LEU B N 1
ATOM 2016 C CA . LEU B 1 92 ? -10.18 4.055 11.102 1 97.12 92 LEU B CA 1
ATOM 2017 C C . LEU B 1 92 ? -9.812 3.068 12.211 1 97.12 92 LEU B C 1
ATOM 2019 O O . LEU B 1 92 ? -8.797 2.377 12.117 1 97.12 92 LEU B O 1
ATOM 2023 N N . ALA B 1 93 ? -10.617 3.031 13.266 1 96.38 93 ALA B N 1
ATOM 2024 C CA . ALA B 1 93 ? -10.391 2.021 14.297 1 96.38 93 ALA B CA 1
ATOM 2025 C C . ALA B 1 93 ? -10.516 0.613 13.719 1 96.38 93 ALA B C 1
ATOM 2027 O O . ALA B 1 93 ? -9.672 -0.247 13.984 1 96.38 93 ALA B O 1
ATOM 2028 N N . ALA B 1 94 ? -11.539 0.409 12.969 1 97.62 94 ALA B N 1
ATOM 2029 C CA . ALA B 1 94 ? -11.742 -0.888 12.328 1 97.62 94 ALA B CA 1
ATOM 2030 C C . ALA B 1 94 ? -10.602 -1.21 11.359 1 97.62 94 ALA B C 1
ATOM 2032 O O . ALA B 1 94 ? -10.156 -2.355 11.289 1 97.62 94 ALA B O 1
ATOM 2033 N N . LEU B 1 95 ? -10.188 -0.232 10.617 1 98 95 LEU B N 1
ATOM 2034 C CA . LEU B 1 95 ? -9.078 -0.406 9.68 1 98 95 LEU B CA 1
ATOM 2035 C C . LEU B 1 95 ? -7.809 -0.814 10.414 1 98 95 LEU B C 1
ATOM 2037 O O . LEU B 1 95 ? -7.141 -1.775 10.023 1 98 95 LEU B O 1
ATOM 2041 N N . LEU B 1 96 ? -7.492 -0.119 11.469 1 97.06 96 LEU B N 1
ATOM 2042 C CA . LEU B 1 96 ? -6.281 -0.428 12.227 1 97.06 96 LEU B CA 1
ATOM 2043 C C . LEU B 1 96 ? -6.355 -1.83 12.82 1 97.06 96 LEU B C 1
ATOM 2045 O O . LEU B 1 96 ? -5.363 -2.562 12.812 1 97.06 96 LEU B O 1
ATOM 2049 N N . ALA B 1 97 ? -7.508 -2.207 13.312 1 96.19 97 ALA B N 1
ATOM 2050 C CA . ALA B 1 97 ? -7.703 -3.566 13.812 1 96.19 97 ALA B CA 1
ATOM 2051 C C . ALA B 1 97 ? -7.52 -4.594 12.703 1 96.19 97 ALA B C 1
ATOM 2053 O O . ALA B 1 97 ? -6.84 -5.605 12.883 1 96.19 97 ALA B O 1
ATOM 2054 N N . GLN B 1 98 ? -8.125 -4.324 11.617 1 95.62 98 GLN B N 1
ATOM 2055 C CA . GLN B 1 98 ? -8.016 -5.223 10.469 1 95.62 98 GLN B CA 1
ATOM 2056 C C . GLN B 1 98 ? -6.57 -5.332 9.992 1 95.62 98 GLN B C 1
ATOM 2058 O O . GLN B 1 98 ? -6.117 -6.418 9.625 1 95.62 98 GLN B O 1
ATOM 2063 N N . MET B 1 99 ? -5.844 -4.223 9.953 1 96.44 99 MET B N 1
ATOM 2064 C CA . MET B 1 99 ? -4.453 -4.234 9.508 1 96.44 99 MET B CA 1
ATOM 2065 C C . MET B 1 99 ? -3.588 -5.055 10.461 1 96.44 99 MET B C 1
ATOM 2067 O O . MET B 1 99 ? -2.662 -5.742 10.023 1 96.44 99 MET B O 1
ATOM 2071 N N . ALA B 1 100 ? -3.832 -4.977 11.727 1 94.62 100 ALA B N 1
ATOM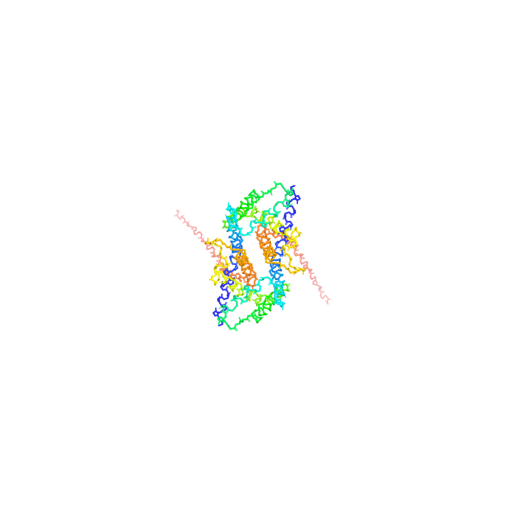 2072 C CA . ALA B 1 100 ? -3.123 -5.824 12.68 1 94.62 100 ALA B CA 1
ATOM 2073 C C . ALA B 1 100 ? -3.301 -7.301 12.344 1 94.62 100 ALA B C 1
ATOM 2075 O O . ALA B 1 100 ? -2.342 -8.078 12.391 1 94.62 100 ALA B O 1
ATOM 2076 N N . GLY B 1 101 ? -4.531 -7.633 11.977 1 94.25 101 GLY B N 1
ATOM 2077 C CA . GLY B 1 101 ? -4.805 -9 11.578 1 94.25 101 GLY B CA 1
ATOM 2078 C C . GLY B 1 101 ? -4.094 -9.406 10.305 1 94.25 101 GLY B C 1
ATOM 2079 O O . GLY B 1 101 ? -3.615 -10.539 10.18 1 94.25 101 GLY B O 1
ATOM 2080 N N . THR B 1 102 ? -3.975 -8.492 9.344 1 94.81 102 THR B N 1
ATOM 2081 C CA . THR B 1 102 ? -3.402 -8.812 8.039 1 94.81 102 THR B CA 1
ATOM 2082 C C . THR B 1 102 ? -1.9 -9.055 8.156 1 94.81 102 THR B C 1
ATOM 2084 O O . THR B 1 102 ? -1.29 -9.633 7.258 1 94.81 102 THR B O 1
ATOM 2087 N N . LEU B 1 103 ? -1.278 -8.664 9.234 1 97.06 103 LEU B N 1
ATOM 2088 C CA . LEU B 1 103 ? 0.157 -8.859 9.406 1 97.06 103 LEU B CA 1
ATOM 2089 C C . LEU B 1 103 ? 0.451 -10.227 10.016 1 97.06 103 LEU B C 1
ATOM 2091 O O . LEU B 1 103 ? 1.587 -10.703 9.961 1 97.06 103 LEU B O 1
ATOM 2095 N N . THR B 1 104 ? -0.501 -10.883 10.484 1 97.75 104 THR B N 1
ATOM 2096 C CA . THR B 1 104 ? -0.287 -12.078 11.289 1 97.75 104 THR B CA 1
ATOM 2097 C C . THR B 1 104 ? 0.167 -13.25 10.422 1 97.75 104 THR B C 1
ATOM 2099 O O . THR B 1 104 ? 0.897 -14.125 10.883 1 97.75 104 THR B O 1
ATOM 2102 N N . PRO B 1 105 ? -0.296 -13.328 9.133 1 97.69 10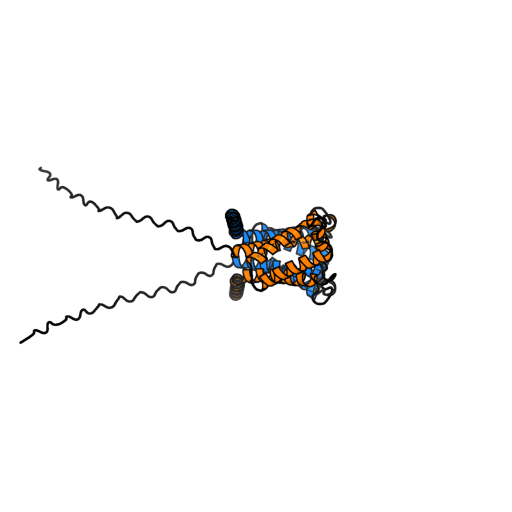5 PRO B N 1
ATOM 2103 C CA . PRO B 1 105 ? 0.178 -14.445 8.312 1 97.69 105 PRO B CA 1
ATOM 2104 C C . PRO B 1 105 ? 1.701 -14.508 8.211 1 97.69 105 PRO B C 1
ATOM 2106 O O . PRO B 1 105 ? 2.27 -15.578 8 1 97.69 105 PRO B O 1
ATOM 2109 N N . LEU B 1 106 ? 2.369 -13.406 8.336 1 97.94 106 LEU B N 1
ATOM 2110 C CA . LEU B 1 106 ? 3.826 -13.383 8.281 1 97.94 106 LEU B CA 1
ATOM 2111 C C . LEU B 1 106 ? 4.43 -14.312 9.328 1 97.94 106 LEU B C 1
ATOM 2113 O O . LEU B 1 106 ? 5.5 -14.883 9.117 1 97.94 106 LEU B O 1
ATOM 2117 N N . VAL B 1 107 ? 3.764 -14.523 10.453 1 97.69 107 VAL B N 1
ATOM 2118 C CA . VAL B 1 107 ? 4.227 -15.359 11.547 1 97.69 107 VAL B CA 1
ATOM 2119 C C . VAL B 1 107 ? 3.498 -16.703 11.516 1 97.69 107 VAL B C 1
ATOM 2121 O O . VAL B 1 107 ? 4.098 -17.75 11.773 1 97.69 107 VAL B O 1
ATOM 2124 N N . LEU B 1 108 ? 2.234 -16.734 11.117 1 97.38 108 LEU B N 1
ATOM 2125 C CA . LEU B 1 108 ? 1.396 -17.938 11.156 1 97.38 108 LEU B CA 1
ATOM 2126 C C . LEU B 1 108 ? 1.744 -18.875 10.016 1 97.38 108 LEU B C 1
ATOM 2128 O O . LEU B 1 108 ? 1.679 -20.109 10.172 1 97.38 108 LEU B O 1
ATOM 2132 N N . PHE B 1 109 ? 2.088 -18.281 8.875 1 97.88 109 PHE B N 1
ATOM 2133 C CA . PHE B 1 109 ? 2.354 -19.094 7.699 1 97.88 109 PHE B CA 1
ATOM 2134 C C . PHE B 1 109 ? 3.701 -18.734 7.086 1 97.88 109 PHE B C 1
ATOM 2136 O O . PHE B 1 109 ? 3.777 -18.359 5.914 1 97.88 109 PHE B O 1
ATOM 2143 N N . PRO B 1 110 ? 4.805 -18.891 7.793 1 97.31 110 PRO B N 1
ATOM 2144 C CA . PRO B 1 110 ? 6.121 -18.438 7.328 1 97.31 110 PRO B CA 1
ATOM 2145 C C . PRO B 1 110 ? 6.555 -19.125 6.035 1 97.31 110 PRO B C 1
ATOM 2147 O O . PRO B 1 110 ? 7.219 -18.5 5.195 1 97.31 110 PRO B O 1
ATOM 2150 N N . ALA B 1 111 ? 6.168 -20.375 5.766 1 97.12 111 ALA B N 1
ATOM 2151 C CA . ALA B 1 111 ? 6.566 -21.094 4.555 1 97.12 111 ALA B CA 1
ATOM 2152 C C . ALA B 1 111 ? 5.965 -20.438 3.312 1 97.12 111 ALA B C 1
ATOM 2154 O O . ALA B 1 111 ? 6.562 -20.484 2.232 1 97.12 111 ALA B O 1
ATOM 2155 N N . GLN B 1 112 ? 4.84 -19.859 3.545 1 96.62 112 GLN B N 1
ATOM 2156 C CA . GLN B 1 112 ? 4.152 -19.219 2.43 1 96.62 112 GLN B CA 1
ATOM 2157 C C . GLN B 1 112 ? 4.613 -17.766 2.26 1 96.62 112 GLN B C 1
ATOM 2159 O O . GLN B 1 112 ? 4.664 -17.25 1.141 1 96.62 112 GLN B O 1
ATOM 2164 N N . MET B 1 113 ? 4.996 -17.156 3.35 1 97.56 113 MET B N 1
ATOM 2165 C CA . MET B 1 113 ? 5.25 -15.711 3.332 1 97.56 113 MET B CA 1
ATOM 2166 C C . MET B 1 113 ? 6.715 -15.414 3.037 1 97.56 113 MET B C 1
ATOM 2168 O O . MET B 1 113 ? 7.059 -14.312 2.621 1 97.56 113 MET B O 1
ATOM 2172 N N . TRP B 1 114 ? 7.57 -16.391 3.283 1 97.38 114 TRP B N 1
ATOM 2173 C CA . TRP B 1 114 ? 9.008 -16.156 3.172 1 97.38 114 TRP B CA 1
ATOM 2174 C C . TRP B 1 114 ? 9.664 -17.203 2.295 1 97.38 114 TRP B C 1
ATOM 2176 O O . TRP B 1 114 ? 9.477 -18.406 2.52 1 97.38 114 TRP B O 1
ATOM 2186 N N . GLN B 1 115 ? 10.375 -16.75 1.327 1 96.38 115 GLN B N 1
ATOM 2187 C CA . GLN B 1 115 ? 11.188 -17.672 0.542 1 96.38 115 GLN B CA 1
ATOM 2188 C C . GLN B 1 115 ? 12.453 -18.062 1.297 1 96.38 115 GLN B C 1
ATOM 2190 O O . GLN B 1 115 ? 12.859 -19.219 1.279 1 96.38 115 GLN B O 1
ATOM 2195 N N . HIS B 1 116 ? 13.125 -17.078 1.89 1 93.94 116 HIS B N 1
ATOM 2196 C CA . HIS B 1 116 ? 14.266 -17.141 2.795 1 93.94 116 HIS B CA 1
ATOM 2197 C C . HIS B 1 116 ? 14.148 -16.125 3.924 1 93.94 116 HIS B C 1
ATOM 2199 O O . HIS B 1 116 ? 13.195 -15.352 3.959 1 93.94 116 HIS B O 1
ATOM 2205 N N . ALA B 1 117 ? 15.078 -16.312 4.793 1 92.06 117 ALA B N 1
ATOM 2206 C CA . ALA B 1 117 ? 15.07 -15.328 5.871 1 92.06 117 ALA B CA 1
ATOM 2207 C C . ALA B 1 117 ? 15.156 -13.906 5.32 1 92.06 117 ALA B C 1
ATOM 2209 O O . ALA B 1 117 ? 16.078 -13.578 4.566 1 92.06 117 ALA B O 1
ATOM 2210 N N . LEU B 1 118 ? 14.102 -13.094 5.566 1 94.06 118 LEU B N 1
ATOM 2211 C CA . LEU B 1 118 ? 14.008 -11.68 5.203 1 94.06 118 LEU B CA 1
ATOM 2212 C C . LEU B 1 118 ? 13.797 -11.516 3.703 1 94.06 118 LEU B C 1
ATOM 2214 O O . LEU B 1 118 ? 14.023 -10.438 3.156 1 94.06 118 LEU B O 1
ATOM 2218 N N . VAL B 1 119 ? 13.453 -12.555 3.02 1 97.31 119 VAL B N 1
ATOM 2219 C CA . VAL B 1 119 ? 13.07 -12.508 1.61 1 97.31 119 VAL B CA 1
ATOM 2220 C C . VAL B 1 119 ? 11.617 -12.93 1.455 1 97.31 119 VAL B C 1
ATOM 2222 O O . VAL B 1 119 ? 11.32 -14.125 1.34 1 97.31 119 VAL B O 1
ATOM 2225 N N . PRO B 1 120 ? 10.828 -11.953 1.441 1 97.31 120 PRO B N 1
ATOM 2226 C CA . PRO B 1 120 ? 9.406 -12.312 1.364 1 97.31 120 PRO B CA 1
ATOM 2227 C C . PRO B 1 120 ? 9 -12.82 -0.017 1 97.31 120 PRO B C 1
ATOM 2229 O O . PRO B 1 120 ? 9.602 -12.43 -1.023 1 97.31 120 PRO B O 1
ATOM 2232 N N . SER B 1 121 ? 8.039 -13.727 -0.092 1 97.31 121 SER B N 1
ATOM 2233 C CA . SER B 1 121 ? 7.359 -14.078 -1.332 1 97.31 121 SER B CA 1
ATOM 2234 C C . SER B 1 121 ? 6.527 -12.914 -1.86 1 97.31 121 SER B C 1
ATOM 2236 O O . SER B 1 121 ? 6.492 -11.844 -1.25 1 97.31 121 SER B O 1
ATOM 2238 N N . LEU B 1 122 ? 5.91 -13.156 -2.938 1 95.62 122 LEU B N 1
ATOM 2239 C CA . LEU B 1 122 ? 5.035 -12.109 -3.451 1 95.62 122 LEU B CA 1
ATOM 2240 C C . LEU B 1 122 ? 3.885 -11.836 -2.484 1 95.62 122 LEU B C 1
ATOM 2242 O O . LEU B 1 122 ? 3.523 -10.688 -2.25 1 95.62 122 LEU B O 1
ATOM 2246 N N . GLU B 1 123 ? 3.338 -12.875 -1.921 1 96.38 123 GLU B N 1
ATOM 2247 C CA . GLU B 1 123 ? 2.303 -12.711 -0.906 1 96.38 123 GLU B CA 1
ATOM 2248 C C . GLU B 1 123 ? 2.838 -11.969 0.313 1 96.38 123 GLU B C 1
ATOM 2250 O O . GLU B 1 123 ? 2.146 -11.117 0.881 1 96.38 123 GLU B O 1
ATOM 2255 N N . GLY B 1 124 ? 4.027 -12.352 0.71 1 97.12 124 GLY B N 1
ATOM 2256 C CA . GLY B 1 124 ? 4.66 -11.648 1.814 1 97.12 124 GLY B CA 1
ATOM 2257 C C . GLY B 1 124 ? 4.836 -10.164 1.556 1 97.12 124 GLY B C 1
ATOM 2258 O O . GLY B 1 124 ? 4.57 -9.336 2.434 1 97.12 124 GLY B O 1
ATOM 2259 N N . GLN B 1 125 ? 5.309 -9.82 0.37 1 96.06 125 GLN B N 1
ATOM 2260 C CA . GLN B 1 125 ? 5.469 -8.422 -0.003 1 96.06 125 GLN B CA 1
ATOM 2261 C C . GLN B 1 125 ? 4.121 -7.699 -0.018 1 96.06 125 GLN B C 1
ATOM 2263 O O . GLN B 1 125 ? 4.023 -6.547 0.411 1 96.06 125 GLN B O 1
ATOM 2268 N N . TYR B 1 126 ? 3.143 -8.453 -0.498 1 96.44 126 TYR B N 1
ATOM 2269 C CA . TYR B 1 126 ? 1.771 -7.953 -0.517 1 96.44 126 TYR B CA 1
ATOM 2270 C C . TYR B 1 126 ? 1.31 -7.574 0.885 1 96.44 126 TYR B C 1
ATOM 2272 O O . TYR B 1 126 ? 0.695 -6.523 1.08 1 96.44 126 TYR B O 1
ATOM 2280 N N . ILE B 1 127 ? 1.64 -8.32 1.865 1 97.38 127 ILE B N 1
ATOM 2281 C CA . ILE B 1 127 ? 1.249 -8.094 3.252 1 97.38 127 ILE B CA 1
ATOM 2282 C C . ILE B 1 127 ? 2.113 -6.988 3.859 1 97.38 127 ILE B C 1
ATOM 2284 O O . ILE B 1 127 ? 1.618 -6.145 4.609 1 97.38 127 ILE B O 1
ATOM 2288 N N . LEU B 1 128 ? 3.369 -7.012 3.57 1 96.75 128 LEU B N 1
ATOM 2289 C CA . LEU B 1 128 ? 4.293 -6.047 4.156 1 96.75 128 LEU B CA 1
ATOM 2290 C C . LEU B 1 128 ? 3.949 -4.629 3.707 1 96.75 128 LEU B C 1
ATOM 2292 O O . LEU B 1 128 ? 4.172 -3.668 4.445 1 96.75 128 LEU B O 1
ATOM 2296 N N . LYS B 1 129 ? 3.361 -4.469 2.562 1 95.88 129 LYS B N 1
ATOM 2297 C CA . LYS B 1 129 ? 2.936 -3.16 2.076 1 95.88 129 LYS B CA 1
ATOM 2298 C C . LYS B 1 129 ? 1.849 -2.57 2.971 1 95.88 129 LYS B C 1
ATOM 2300 O O . LYS B 1 129 ? 1.627 -1.357 2.967 1 95.88 129 LYS B O 1
ATOM 2305 N N . ASN B 1 130 ? 1.185 -3.441 3.73 1 97.06 130 ASN B N 1
ATOM 2306 C CA . ASN B 1 130 ? 0.154 -2.963 4.645 1 97.06 130 ASN B CA 1
ATOM 2307 C C . ASN B 1 130 ? 0.74 -2.055 5.723 1 97.06 130 ASN B C 1
ATOM 2309 O O . ASN B 1 130 ? 0.007 -1.317 6.387 1 97.06 130 ASN B O 1
ATOM 2313 N N . MET B 1 131 ? 2.035 -2.082 5.895 1 96.06 131 MET B N 1
ATOM 2314 C CA . MET B 1 131 ? 2.652 -1.163 6.848 1 96.06 131 MET B CA 1
ATOM 2315 C C . MET B 1 131 ? 2.41 0.287 6.441 1 96.06 131 MET B C 1
ATOM 2317 O O . MET B 1 131 ? 2.209 1.15 7.297 1 96.06 131 MET B O 1
ATOM 2321 N N . VAL B 1 132 ? 2.441 0.504 5.164 1 96.38 132 VAL B N 1
ATOM 2322 C CA . VAL B 1 132 ? 2.18 1.854 4.68 1 96.38 132 VAL B CA 1
ATOM 2323 C C . VAL B 1 132 ? 0.708 2.203 4.879 1 96.38 132 VAL B C 1
ATOM 2325 O O . VAL B 1 132 ? 0.372 3.342 5.211 1 96.38 132 VAL B O 1
ATOM 2328 N N . LEU B 1 133 ? -0.198 1.213 4.684 1 97.25 133 LEU B N 1
ATOM 2329 C CA . LEU B 1 133 ? -1.616 1.44 4.934 1 97.25 133 LEU B CA 1
ATOM 2330 C C . LEU B 1 133 ? -1.861 1.783 6.402 1 97.25 133 LEU B C 1
ATOM 2332 O O . LEU B 1 133 ? -2.676 2.656 6.711 1 97.25 133 LEU B O 1
ATOM 2336 N N . ILE B 1 134 ? -1.152 1.105 7.242 1 96.88 134 ILE B N 1
ATOM 2337 C CA . ILE B 1 134 ? -1.253 1.381 8.672 1 96.88 134 ILE B CA 1
ATOM 2338 C C . ILE B 1 134 ? -0.801 2.812 8.953 1 96.88 134 ILE B C 1
ATOM 2340 O O . IL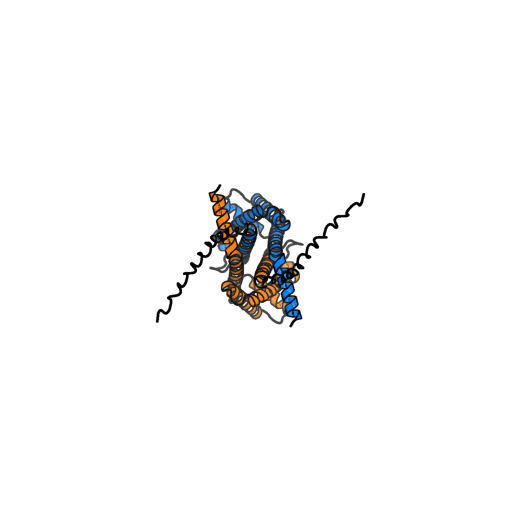E B 1 134 ? -1.488 3.561 9.656 1 96.88 134 ILE B O 1
ATOM 2344 N N . ALA B 1 135 ? 0.323 3.182 8.43 1 96.5 135 ALA B N 1
ATOM 2345 C CA . ALA B 1 135 ? 0.827 4.539 8.625 1 96.5 135 ALA B CA 1
ATOM 2346 C C . ALA B 1 135 ? -0.147 5.574 8.07 1 96.5 135 ALA B C 1
ATOM 2348 O O . ALA B 1 135 ? -0.35 6.629 8.672 1 96.5 135 ALA B O 1
ATOM 2349 N N . ALA B 1 136 ? -0.705 5.277 6.934 1 96.19 136 ALA B N 1
ATOM 2350 C CA . ALA B 1 136 ? -1.708 6.16 6.344 1 96.19 136 ALA B CA 1
ATOM 2351 C C . ALA B 1 136 ? -2.922 6.301 7.258 1 96.19 136 ALA B C 1
ATOM 2353 O O . ALA B 1 136 ? -3.416 7.41 7.48 1 96.19 136 ALA B O 1
ATOM 2354 N N . ALA B 1 137 ? -3.379 5.223 7.777 1 96.12 137 ALA B N 1
ATOM 2355 C CA . ALA B 1 137 ? -4.512 5.246 8.695 1 96.12 137 ALA B CA 1
ATOM 2356 C C . ALA B 1 137 ? -4.191 6.07 9.938 1 96.12 137 ALA B C 1
ATOM 2358 O O . ALA B 1 137 ? -5.012 6.883 10.383 1 96.12 137 ALA B O 1
ATOM 2359 N N . LEU B 1 138 ? -3.043 5.906 10.477 1 94.06 138 LEU B N 1
ATOM 2360 C CA . LEU B 1 138 ? -2.631 6.656 11.656 1 94.06 138 LEU B CA 1
ATOM 2361 C C . LEU B 1 138 ? -2.525 8.148 11.344 1 94.06 138 LEU B C 1
ATOM 2363 O O . LEU B 1 138 ? -2.848 8.984 12.188 1 94.06 138 LEU B O 1
ATOM 2367 N N . THR B 1 139 ? -2.057 8.398 10.172 1 93.12 139 THR B N 1
ATOM 2368 C CA . THR B 1 139 ? -2.006 9.789 9.727 1 93.12 139 THR B CA 1
ATOM 2369 C C . THR B 1 139 ? -3.4 10.406 9.727 1 93.12 139 THR B C 1
ATOM 2371 O O . THR B 1 139 ? -3.584 11.531 10.188 1 93.12 139 THR B O 1
ATOM 2374 N N . LEU B 1 140 ? -4.324 9.688 9.273 1 93.62 140 LEU B N 1
ATOM 2375 C CA . LEU B 1 140 ? -5.695 10.188 9.227 1 93.62 140 LEU B CA 1
ATOM 2376 C C . LEU B 1 140 ? -6.281 10.312 10.625 1 93.62 140 LEU B C 1
ATOM 2378 O O . LEU B 1 140 ? -7.055 11.227 10.898 1 93.62 140 LEU B O 1
ATOM 2382 N N . VAL B 1 141 ? -5.957 9.391 11.523 1 91.88 141 VAL B N 1
ATOM 2383 C CA . VAL B 1 141 ? -6.406 9.461 12.906 1 91.88 141 VAL B CA 1
ATOM 2384 C C . VAL B 1 141 ? -5.926 10.766 13.539 1 91.88 141 VAL B C 1
ATOM 2386 O O . VAL B 1 141 ? -6.652 11.391 14.312 1 91.88 141 VAL B O 1
ATOM 2389 N N . GLY B 1 142 ? -4.785 11.227 13.188 1 86.06 142 GLY B N 1
ATOM 2390 C CA . GLY B 1 142 ? -4.219 12.453 13.719 1 86.06 142 GLY B CA 1
ATOM 2391 C C . GLY B 1 142 ? -5.012 13.688 13.344 1 86.06 142 GLY B C 1
ATOM 2392 O O . GLY B 1 142 ? -4.926 14.719 14.023 1 86.06 142 GLY B O 1
ATOM 2393 N N . THR B 1 143 ? -5.715 13.539 12.258 1 82.69 143 THR B N 1
ATOM 2394 C CA . THR B 1 143 ? -6.5 14.695 11.836 1 82.69 143 THR B CA 1
ATOM 2395 C C . THR B 1 143 ? -7.801 14.789 12.633 1 82.69 143 THR B C 1
ATOM 2397 O O . THR B 1 143 ? -8.469 15.82 12.609 1 82.69 143 THR B O 1
ATOM 2400 N N . LEU B 1 144 ? -8.203 13.719 13.312 1 82.5 144 LEU B N 1
ATOM 2401 C CA . LEU B 1 144 ? -9.445 13.695 14.086 1 82.5 144 LEU B CA 1
ATOM 2402 C C . LEU B 1 144 ? -9.242 14.328 15.461 1 82.5 144 LEU B C 1
ATOM 2404 O O . LEU B 1 144 ? -10.203 14.688 16.125 1 82.5 144 LEU B O 1
ATOM 2408 N N . SER B 1 145 ? -8.062 14.32 16.047 1 67.5 145 SER B N 1
ATOM 2409 C CA . SER B 1 145 ? -7.801 14.859 17.375 1 67.5 145 SER B CA 1
ATOM 2410 C C . SER B 1 145 ? -7.715 16.375 17.359 1 67.5 145 SER B C 1
ATOM 2412 O O . SER B 1 145 ? -7.098 16.953 16.453 1 67.5 145 SER B O 1
ATOM 2414 N N . PRO B 1 146 ? -8.688 17.016 18.031 1 57.66 146 PRO B N 1
ATOM 2415 C CA . PRO B 1 146 ? -8.648 18.484 18.156 1 57.66 146 PRO B CA 1
ATOM 2416 C C . PRO B 1 146 ? -7.246 19 18.469 1 57.66 146 PRO B C 1
ATOM 2418 O O . PRO B 1 146 ? -6.457 18.328 19.125 1 57.66 146 PRO B O 1
ATOM 2421 N N . ALA B 1 147 ? -6.707 19.781 17.594 1 53.41 147 ALA B N 1
ATOM 2422 C CA . ALA B 1 147 ? -5.457 20.469 17.906 1 53.41 147 ALA B CA 1
ATOM 2423 C C . ALA B 1 147 ? -5.363 20.797 19.391 1 53.41 147 ALA B C 1
ATOM 2425 O O . ALA B 1 147 ? -6.371 21.109 20.031 1 53.41 147 ALA B O 1
ATOM 2426 N N . PRO B 1 148 ? -4.398 20.203 20.062 1 49.69 148 PRO B N 1
ATOM 2427 C CA . PRO B 1 148 ? -4.359 20.641 21.469 1 49.69 148 PRO B CA 1
ATOM 2428 C C . PRO B 1 148 ? -4.656 22.125 21.625 1 49.69 148 PRO B C 1
ATOM 2430 O O . PRO B 1 148 ? -4.309 22.938 20.766 1 49.69 148 PRO B O 1
ATOM 2433 N N . GLU B 1 149 ? -5.75 22.422 22.188 1 47.09 149 GLU B N 1
ATOM 2434 C CA . GLU B 1 149 ? -6 23.812 22.547 1 47.09 149 GLU B CA 1
ATOM 2435 C C . GLU B 1 149 ? -4.719 24.516 22.984 1 47.09 149 GLU B C 1
ATOM 2437 O O . GLU B 1 149 ? -3.93 23.953 23.75 1 47.09 149 GLU B O 1
ATOM 2442 N N . PRO B 1 150 ? -4.203 25.359 22.203 1 49.88 150 PRO B N 1
ATOM 2443 C CA . PRO B 1 150 ? -3.045 26.078 22.734 1 49.88 150 PRO B CA 1
ATOM 2444 C C . PRO B 1 150 ? -3.135 26.312 24.25 1 49.88 150 PRO B C 1
ATOM 2446 O O . PRO B 1 150 ? -4.223 26.562 24.781 1 49.88 150 PRO B O 1
ATOM 2449 N N . LEU B 1 151 ? -2.332 25.641 24.984 1 48.5 151 LEU B N 1
ATOM 2450 C CA . LEU B 1 151 ? -2.299 25.969 26.406 1 48.5 151 LEU B CA 1
ATOM 2451 C C . LEU B 1 151 ? -2.633 27.453 26.625 1 48.5 151 LEU B C 1
ATOM 2453 O O . LEU B 1 151 ? -2.209 28.312 25.859 1 48.5 151 LEU B O 1
ATOM 2457 N N . PRO B 1 152 ? -3.617 27.734 27.359 1 47.72 152 PRO B N 1
ATOM 2458 C CA . PRO B 1 152 ? -3.863 29.156 27.609 1 47.72 152 PRO B CA 1
ATOM 2459 C C . PRO B 1 152 ? -2.578 29.938 27.859 1 47.72 152 PRO B C 1
ATOM 2461 O O . PRO B 1 152 ? -1.705 29.469 28.609 1 47.72 152 PRO B O 1
ATOM 2464 N N . GLN B 1 153 ? -2.049 30.625 26.969 1 49 153 GLN B N 1
ATOM 2465 C CA . GLN B 1 153 ? -0.908 31.5 27.25 1 49 153 GLN B CA 1
ATOM 2466 C C . GLN B 1 153 ? -0.979 32.062 28.672 1 49 153 GLN B C 1
ATOM 2468 O O . GLN B 1 153 ? -2.051 32.469 29.125 1 49 153 GLN B O 1
ATOM 2473 N N . PRO B 1 154 ? -0.122 31.641 29.578 1 52.69 154 PRO B N 1
ATOM 2474 C CA . PRO B 1 154 ? -0.195 32.281 30.906 1 52.69 154 PRO B CA 1
ATOM 2475 C C . PRO B 1 154 ? -0.579 33.75 30.828 1 52.69 154 PRO B C 1
ATOM 2477 O O . PRO B 1 154 ? -0.045 34.5 30 1 52.69 154 PRO B O 1
ATOM 2480 N N . LEU B 1 155 ? -1.718 34.156 31.281 1 53.31 155 LEU B N 1
ATOM 2481 C CA . LEU B 1 155 ? -2.133 35.562 31.406 1 53.31 155 LEU B CA 1
ATOM 2482 C C . LEU B 1 155 ? -0.95 36.438 31.766 1 53.31 155 LEU B C 1
ATOM 2484 O O . LEU B 1 155 ? -0.21 36.156 32.719 1 53.31 155 LEU B O 1
ATOM 2488 N N . ALA B 1 156 ? -0.4 37.219 30.906 1 54.91 156 ALA B N 1
ATOM 2489 C CA . ALA B 1 156 ? 0.613 38.219 31.25 1 54.91 156 ALA B CA 1
ATOM 2490 C C . ALA B 1 156 ? 0.349 38.812 32.625 1 54.91 156 ALA B C 1
ATOM 2492 O O . ALA B 1 156 ? -0.781 39.188 32.938 1 54.91 156 ALA B O 1
ATOM 2493 N N . ALA B 1 157 ? 1.103 38.562 33.656 1 56.59 157 ALA B N 1
ATOM 2494 C CA . ALA B 1 157 ? 1.019 39.219 34.969 1 56.59 157 ALA B CA 1
ATOM 2495 C C . ALA B 1 157 ? 0.692 40.688 34.812 1 56.59 157 ALA B C 1
ATOM 2497 O O . ALA B 1 157 ? 1.133 41.344 33.844 1 56.59 157 ALA B O 1
ATOM 2498 N N . PRO B 1 158 ? -0.361 41.188 35.469 1 56.06 158 PRO B N 1
ATOM 2499 C CA . PRO B 1 158 ? -0.612 42.625 35.406 1 56.06 158 PRO B CA 1
ATOM 2500 C C . PRO B 1 158 ? 0.653 43.469 35.594 1 56.06 158 PRO B C 1
ATOM 2502 O O . PRO B 1 158 ? 1.497 43.125 36.406 1 56.06 158 PRO B O 1
ATOM 2505 N N . ARG B 1 159 ? 1.164 44.094 34.656 1 57.34 159 ARG B N 1
ATOM 2506 C CA . ARG B 1 159 ? 2.281 45.031 34.844 1 57.34 159 ARG B CA 1
ATOM 2507 C C . ARG B 1 159 ? 2.141 45.812 36.125 1 57.34 159 ARG B C 1
ATOM 2509 O O . ARG B 1 159 ? 1.08 46.375 36.406 1 57.34 159 ARG B O 1
ATOM 2516 N N . GLU B 1 160 ? 2.805 45.5 37.219 1 56.31 160 GLU B N 1
ATOM 2517 C CA . GLU B 1 160 ? 2.85 46.344 38.375 1 56.31 160 GLU B CA 1
ATOM 2518 C C . GLU B 1 160 ? 2.914 47.812 38 1 56.31 160 GLU B C 1
ATOM 2520 O O . GLU B 1 160 ? 3.623 48.188 37.062 1 56.31 160 GLU B O 1
ATOM 2525 N N . PRO B 1 161 ? 1.99 48.719 38.438 1 52.16 161 PRO B N 1
ATOM 2526 C CA . PRO B 1 161 ? 2.053 50.125 38.156 1 52.16 161 PRO B CA 1
ATOM 2527 C C . PRO B 1 161 ? 3.461 50.719 38.281 1 52.16 161 PRO B C 1
ATOM 2529 O O . PRO B 1 161 ? 4.258 50.188 39.094 1 52.16 161 PRO B O 1
ATOM 2532 N N . ASP B 1 162 ? 4.098 51.188 37.312 1 50.59 162 ASP B N 1
ATOM 2533 C CA . ASP B 1 162 ? 5.387 51.875 37.344 1 50.59 162 ASP B CA 1
ATOM 2534 C C . ASP B 1 162 ? 5.539 52.688 38.625 1 50.59 162 ASP B C 1
ATOM 2536 O O . ASP B 1 162 ? 4.617 53.375 39.031 1 50.59 162 ASP B O 1
ATOM 2540 N N . GLY B 1 163 ? 6.219 52.25 39.688 1 46.94 163 GLY B N 1
ATOM 2541 C CA . GLY B 1 163 ? 6.547 52.969 40.875 1 46.94 163 GLY B CA 1
ATOM 2542 C C . GLY B 1 163 ? 6.676 54.469 40.656 1 46.94 163 GLY B C 1
ATOM 2543 O O . GLY B 1 163 ? 7.117 54.906 39.594 1 46.94 163 GLY B O 1
ATOM 2544 N N . VAL B 1 164 ? 5.863 55.375 41.281 1 49.53 164 VAL B N 1
ATOM 2545 C CA . VAL B 1 164 ? 5.934 56.844 41.406 1 49.53 164 VAL B CA 1
ATOM 2546 C C . VAL B 1 164 ? 7.391 57.281 41.562 1 49.53 164 VAL B C 1
ATOM 2548 O O . VAL B 1 164 ? 8.133 56.719 42.375 1 49.53 164 VAL B O 1
ATOM 2551 N N . ASP B 1 165 ? 8.047 57.656 40.531 1 45.72 165 ASP B N 1
ATOM 2552 C CA . ASP B 1 165 ? 9.344 58.312 40.594 1 45.72 165 ASP B CA 1
ATOM 2553 C C . ASP B 1 165 ? 9.398 59.312 41.75 1 45.72 165 ASP B C 1
ATOM 2555 O O . ASP B 1 165 ? 8.625 60.281 41.781 1 45.72 165 ASP B O 1
ATOM 2559 N N . ALA B 1 166 ? 9.617 58.875 42.969 1 48.41 166 ALA B N 1
ATOM 2560 C CA . ALA B 1 166 ? 9.953 59.75 44.094 1 48.41 166 ALA B CA 1
ATOM 2561 C C . ALA B 1 166 ? 10.93 60.844 43.656 1 48.41 166 ALA B C 1
ATOM 2563 O O . ALA B 1 166 ? 12.086 60.562 43.344 1 48.41 166 ALA B O 1
ATOM 2564 N N . HIS B 1 167 ? 10.508 61.938 43.031 1 45.09 167 HIS B N 1
ATOM 2565 C CA . HIS B 1 167 ? 11.281 63.188 42.906 1 45.09 167 HIS B CA 1
ATOM 2566 C C . HIS B 1 167 ? 11.859 63.625 44.25 1 45.09 167 HIS B C 1
ATOM 2568 O O . HIS B 1 167 ? 11.109 63.844 45.188 1 45.09 167 HIS B O 1
ATOM 2574 N N . ARG B 1 168 ? 12.977 63.031 44.719 1 44.28 168 ARG B N 1
ATOM 2575 C CA . ARG B 1 168 ? 13.719 63.5 45.906 1 44.28 168 ARG B CA 1
ATOM 2576 C C . ARG B 1 168 ? 13.922 65 45.844 1 44.28 168 ARG B C 1
ATOM 2578 O O . ARG B 1 168 ? 14.398 65.562 44.812 1 44.28 168 ARG B O 1
ATOM 2585 N N . PRO B 1 169 ? 13.164 65.75 46.594 1 45.69 169 PRO B N 1
ATOM 2586 C CA . PRO B 1 169 ? 13.438 67.188 46.688 1 45.69 169 PRO B CA 1
ATOM 2587 C C . PRO B 1 169 ? 14.898 67.5 47 1 45.69 169 PRO B C 1
ATOM 2589 O O . PRO B 1 169 ? 15.531 66.75 47.75 1 45.69 169 PRO B O 1
ATOM 2592 N N . GLU B 1 170 ? 15.797 67.75 46.031 1 40.47 170 GLU B N 1
ATOM 2593 C CA . GLU B 1 170 ? 17.156 68.25 46.219 1 40.47 170 GLU B CA 1
ATOM 2594 C C . GLU B 1 170 ? 17.234 69.312 47.312 1 40.47 170 GLU B C 1
ATOM 2596 O O . GLU B 1 170 ? 16.531 70.312 47.25 1 40.47 170 GLU B O 1
ATOM 2601 N N . MET B 1 171 ? 17.297 68.938 48.562 1 40.88 171 MET B N 1
ATOM 2602 C CA . MET B 1 171 ? 17.609 69.812 49.688 1 40.88 171 MET B CA 1
ATOM 2603 C C . MET B 1 171 ? 18.797 70.688 49.375 1 40.88 171 MET B C 1
ATOM 2605 O O . MET B 1 171 ? 19.844 70.25 48.938 1 40.88 171 MET B O 1
ATOM 2609 N N . ALA B 1 172 ? 18.562 71.938 48.938 1 42.44 172 ALA B N 1
ATOM 2610 C CA . ALA B 1 172 ? 19.5 73.062 48.812 1 42.44 172 ALA B CA 1
ATOM 2611 C C . ALA B 1 172 ? 20.359 73.188 50.062 1 42.44 172 ALA B C 1
ATOM 2613 O O . ALA B 1 172 ? 19.844 73.438 51.156 1 42.44 172 ALA B O 1
ATOM 2614 N N . CYS B 1 173 ? 21.297 72.25 50.312 1 38.34 173 CYS B N 1
ATOM 2615 C CA . CYS B 1 173 ? 22.297 72.5 51.344 1 38.34 173 CYS B CA 1
ATOM 2616 C C . CYS B 1 173 ? 22.859 73.875 51.281 1 38.34 173 CYS B C 1
ATOM 2618 O O . CYS B 1 173 ? 23.438 74.25 50.25 1 38.34 173 CYS B O 1
ATOM 2620 N N . SER B 1 174 ? 22.141 74.812 51.781 1 37.66 174 SER B N 1
ATOM 2621 C CA . SER B 1 174 ? 22.703 76.125 52.094 1 37.66 174 SER B CA 1
ATOM 2622 C C . SER B 1 174 ? 24.062 76 52.781 1 37.66 174 SER B C 1
ATOM 2624 O O . SER B 1 174 ? 24.156 75.438 53.875 1 37.66 174 SER B O 1
ATOM 2626 N N . ALA B 1 175 ? 25.109 75.562 52 1 35.75 175 ALA B N 1
ATOM 2627 C CA . ALA B 1 175 ? 26.469 75.75 52.531 1 35.75 175 ALA B CA 1
ATOM 2628 C C . ALA B 1 175 ? 26.656 77.125 53.156 1 35.75 175 ALA B C 1
ATOM 2630 O O . ALA B 1 175 ? 26.5 78.125 52.469 1 35.75 175 ALA B O 1
ATOM 2631 N N . SER B 1 176 ? 26.141 77.25 54.406 1 32.5 176 SER B N 1
ATOM 2632 C CA . SER B 1 176 ? 26.641 78.375 55.25 1 32.5 176 SER B CA 1
ATOM 2633 C C . SER B 1 176 ? 28.172 78.375 55.25 1 32.5 176 SER B C 1
ATOM 2635 O O . SER B 1 176 ? 28.797 77.625 56 1 32.5 176 SER B O 1
ATOM 2637 N N . GLY B 1 177 ? 28.859 78.5 54.125 1 25.83 177 GLY B N 1
ATOM 2638 C CA . GLY B 1 177 ? 29.984 79.375 54.406 1 25.83 177 GLY B CA 1
ATOM 2639 C C . GLY B 1 177 ? 29.578 80.75 54.719 1 25.83 177 GLY B C 1
ATOM 2640 O O . GLY B 1 177 ? 28.516 81.25 54.312 1 25.83 177 GLY B O 1
#

pLDDT: mean 83.36, std 20.05, range [25.59, 98.62]

Foldseek 3Di:
DVVVVVVVVVVVVVCVVCVLVVLLLVQLVVLQVQLQLLLDPPRHPCNVVQQVLQCVVVVNPAHDSRSSNVSSVLSNVLSVCSNVVHPLVVSLVSLLVVLVSLLCCVPVPVVQQAPDDVHGDPSVVVSVCCVVVNVSSVVSVVVVDPDPPPDPPPDPDPDDPDPDPPPPPPPPPPPPD/DVVVVVVVVVVVVVCVVCVLVVLLLVQLVVLQVQLQLLLDPPRHPCNVVQQVLCCVVVVNPAHDSRSSNVSSVLSNVLSVCSNVVHPLVVSLVSLLVVLVSLLCCVPVPVVQQAPDDVHGDPSVVVSVCCVVVNVSSVVSVVVVDPDPPPPPPPDDPPPDPDPDPPPPPPPPPPPPD

Sequence (354 aa):
MARYRLLERRAVGLCARHRMRLLRLSLGAVLFWFGVLKFVPGLSPADALAIRTIDALSFGLVTGGTGRLVLAVLETFIGVALLTGRLPRAALAALLAQMAGTLTPLVLFPAQMWQHALVPSLEGQYILKNMVLIAAALTLVGTLSPAPEPLPQPLAAPREPDGVDAHRPEMACSASGMARYRLLERRAVGLCARHRMRLLRLSLGAVLFWFGVLKFVPGLSPADALAIRTIDALSFGLVTGGTGRLVLAVLETFIGVALLTGRLPRAALAALLAQMAGTLTPLVLFPAQMWQHALVPSLEGQYILKNMVLIAAALTLVGTLSPAPEPLPQPLAAPREPDGVDAHRPEMACSASG

Solvent-accessible surface area (backbone atoms only — not comparable to full-atom values): 19201 Å² total; per-residue (Å²): 108,68,63,57,48,47,52,48,47,50,51,31,47,54,28,48,76,37,21,67,56,44,37,38,36,36,49,10,48,53,32,25,56,59,11,57,37,34,71,42,87,82,58,34,66,57,45,67,60,50,19,53,46,42,16,60,76,48,73,63,74,35,51,58,67,57,26,33,41,53,48,14,52,50,28,28,50,34,7,50,21,38,59,71,62,45,59,55,67,62,26,46,53,50,46,52,54,50,51,59,57,58,51,43,45,60,72,76,38,40,80,68,20,30,77,47,93,95,31,45,26,60,65,26,49,52,41,56,53,44,50,39,52,48,25,49,46,41,37,54,51,24,70,69,48,73,69,74,69,72,69,75,70,76,74,75,71,77,76,72,75,77,74,78,76,75,76,70,77,77,75,78,76,74,78,78,120,108,68,62,58,50,47,51,49,47,50,52,33,47,55,29,49,74,39,20,68,56,45,36,38,37,35,49,9,48,53,33,25,55,59,13,57,38,35,70,42,87,82,58,32,67,58,46,67,62,51,20,53,46,40,16,60,74,48,73,63,74,34,49,58,68,57,27,34,42,53,48,15,51,51,29,30,51,33,8,50,24,38,58,71,62,45,61,56,68,61,28,46,53,51,47,52,54,50,51,57,57,58,52,42,45,59,72,76,38,41,80,68,21,30,76,46,95,94,30,45,26,59,64,26,48,52,40,58,53,44,49,40,53,49,25,49,46,40,36,54,50,25,70,68,47,72,69,75,69,71,69,75,70,77,75,75,70,76,75,70,76,78,75,78,79,77,76,72,77,79,74,79,75,73,72,82,118

Organism: Actinoplanes teichomyceticus (NCBI:txid1867)

Radius of gyration: 31.72 Å; Cα contacts (8 Å, |Δi|>4): 363; chains: 2; bounding box: 70×111×81 Å

Secondary structure (DSSP, 8-state):
-HHHHHHHHHHHHHHHHHHHHHHHHHHHHHHHHHHHHTTSTTTSTTHHHHHHHHHHHTTTSS-HHHHHHHHHHHHHHHHHHHHHT-SHHHHHHHHHHHHHHHTTHHHH-HHHHEEETTEE-HHHHHHHTHHHHHHHHHHHHHHHS--------------------------------/-HHHHHHHHHHHHHHHHHHHHHHHHHHHHHHHHHHHHTTSTTTSTTHHHHHHHHHHHTTTSS-HHHHHHHHHHHHHHHHHHHHHT-SHHHHHHHHHHHHHHHTTHHHH-HHHHEEETTEE-HHHHHHHTHHHHHHHHHHHHHHHS--------------------------------